Protein AF-A0A931Q8X4-F1 (afdb_monomer_lite)

Foldseek 3Di:
DQDPLLVVLLVLLVVLQVVLVVCCVVVVRDDPSSVVSNVSSVVSNVSSVVCRVVVPPDPPDPPPDPDPPPPLPPLPLPPQCLVVQLVVLVVQLVVCVVPHVVSNVVSVVSNVVSVVLVVLSVVLSPVDSDPVNSVVVSCVVPVVPVVVVVVVVLVVLLVLLLVLLLQLDDPVVNVVVVVVVVVVVVVVVCVVVVDVPDPPVVVVVVSVVVSVVSVVSNVVSVVNDGDDDPDDPPPPDDDDDDDDDDDDDDDDDDDDD

Structure (mmCIF, N/CA/C/O backbone):
data_AF-A0A931Q8X4-F1
#
_entry.id   AF-A0A931Q8X4-F1
#
loop_
_atom_site.group_PDB
_atom_site.id
_atom_site.type_symbol
_atom_site.label_atom_id
_atom_site.label_alt_id
_atom_site.label_comp_id
_atom_site.label_asym_id
_atom_site.label_entity_id
_atom_site.label_seq_id
_atom_site.pdbx_PDB_ins_code
_atom_site.Cartn_x
_atom_site.Cartn_y
_atom_site.Cartn_z
_atom_site.occupancy
_atom_site.B_iso_or_equiv
_atom_site.auth_seq_id
_atom_site.auth_comp_id
_atom_site.auth_asym_id
_atom_site.auth_atom_id
_atom_site.pdbx_PDB_model_num
ATOM 1 N N . MET A 1 1 ? 17.001 -7.680 -33.362 1.00 66.75 1 MET A N 1
ATOM 2 C CA . MET A 1 1 ? 18.125 -7.880 -32.418 1.00 66.75 1 MET A CA 1
ATOM 3 C C . MET A 1 1 ? 17.558 -8.010 -31.008 1.00 66.75 1 MET A C 1
ATOM 5 O O . MET A 1 1 ? 16.682 -7.226 -30.668 1.00 66.75 1 MET A O 1
ATOM 9 N N . ILE A 1 2 ? 17.987 -9.010 -30.227 1.00 70.56 2 ILE A N 1
ATOM 10 C CA . ILE A 1 2 ? 17.559 -9.200 -28.825 1.00 70.56 2 ILE A CA 1
ATOM 11 C C . ILE A 1 2 ? 18.189 -8.095 -27.958 1.00 70.56 2 ILE A C 1
ATOM 13 O O . ILE A 1 2 ? 19.373 -7.794 -28.134 1.00 70.56 2 ILE A O 1
ATOM 17 N N . THR A 1 3 ? 17.410 -7.481 -27.059 1.00 80.50 3 THR A N 1
ATOM 18 C CA . THR A 1 3 ? 17.877 -6.415 -26.152 1.00 80.50 3 THR A CA 1
ATOM 19 C C . THR A 1 3 ? 18.935 -6.942 -25.177 1.00 80.50 3 THR A C 1
ATOM 21 O O . THR A 1 3 ? 18.961 -8.132 -24.863 1.00 80.50 3 THR A O 1
ATOM 24 N N . THR A 1 4 ? 19.820 -6.075 -24.675 1.00 81.06 4 THR A N 1
ATOM 25 C CA . THR A 1 4 ? 20.873 -6.475 -23.718 1.00 81.06 4 THR A CA 1
ATOM 26 C C . THR A 1 4 ? 20.287 -7.133 -22.464 1.00 81.06 4 THR A C 1
ATOM 28 O O . THR A 1 4 ? 20.810 -8.148 -22.012 1.00 81.06 4 THR A O 1
ATOM 31 N N . GLY A 1 5 ? 19.154 -6.625 -21.963 1.00 79.75 5 GLY A N 1
ATOM 32 C CA . GLY A 1 5 ? 18.438 -7.222 -20.832 1.00 79.75 5 GLY A CA 1
ATOM 33 C C . GLY A 1 5 ? 17.910 -8.626 -21.133 1.00 79.75 5 GLY A C 1
ATOM 34 O O . GLY A 1 5 ? 18.158 -9.550 -20.365 1.00 79.75 5 GLY A O 1
ATOM 35 N N . ALA A 1 6 ? 17.261 -8.830 -22.283 1.00 85.75 6 ALA A N 1
ATOM 36 C CA . ALA A 1 6 ? 16.771 -10.155 -22.662 1.00 85.75 6 ALA A CA 1
ATOM 37 C C . ALA A 1 6 ? 17.916 -11.171 -22.843 1.00 85.75 6 ALA A C 1
ATOM 39 O O . ALA A 1 6 ? 17.777 -12.320 -22.434 1.00 85.75 6 ALA A O 1
ATOM 40 N N . LYS A 1 7 ? 19.079 -10.756 -23.372 1.00 86.94 7 LYS A N 1
ATOM 41 C CA . LYS A 1 7 ? 20.268 -11.628 -23.463 1.00 86.94 7 LYS A CA 1
ATOM 42 C C . LYS A 1 7 ? 20.741 -12.113 -22.091 1.00 86.94 7 LYS A C 1
ATOM 44 O O . LYS A 1 7 ? 21.053 -13.291 -21.952 1.00 86.94 7 LYS A O 1
ATOM 49 N N . PHE A 1 8 ? 20.778 -11.224 -21.096 1.00 89.56 8 PHE A N 1
ATOM 50 C CA . PHE A 1 8 ? 21.155 -11.580 -19.728 1.00 89.56 8 PHE A CA 1
ATOM 51 C C . PHE A 1 8 ? 20.193 -12.615 -19.131 1.00 89.56 8 PHE A C 1
ATOM 53 O O . PHE A 1 8 ? 20.635 -13.661 -18.663 1.00 89.56 8 PHE A O 1
ATOM 60 N N . TRP A 1 9 ? 18.882 -12.372 -19.217 1.00 90.38 9 TRP A N 1
ATOM 61 C CA . TRP A 1 9 ? 17.868 -13.270 -18.653 1.00 90.38 9 TRP A CA 1
ATOM 62 C C . TRP A 1 9 ? 17.795 -14.628 -19.361 1.00 90.38 9 TRP A C 1
ATOM 64 O O . TRP A 1 9 ? 17.641 -15.655 -18.700 1.00 90.38 9 TRP A O 1
ATOM 74 N N . PHE A 1 10 ? 17.981 -14.674 -20.683 1.00 92.31 10 PHE A N 1
ATOM 75 C CA . PHE A 1 10 ? 18.108 -15.946 -21.400 1.00 92.31 10 PHE A CA 1
ATOM 76 C C . PHE A 1 10 ? 19.401 -16.689 -21.042 1.00 92.31 10 PHE A C 1
ATOM 78 O O . PHE A 1 10 ? 19.373 -17.911 -20.902 1.00 92.31 10 PHE A O 1
ATOM 85 N N . GLY A 1 11 ? 20.507 -15.972 -20.819 1.00 90.62 11 GLY A N 1
ATOM 86 C CA . GLY A 1 11 ? 21.742 -16.556 -20.292 1.00 90.62 11 GLY A CA 1
ATOM 87 C C . GLY A 1 11 ? 21.547 -17.164 -18.902 1.00 90.62 11 GLY A C 1
ATOM 88 O O . GLY A 1 11 ? 21.942 -18.305 -18.672 1.00 90.62 11 GLY A O 1
ATOM 89 N N . LEU A 1 12 ? 20.865 -16.446 -18.003 1.00 92.44 12 LEU A N 1
ATOM 90 C CA . LEU A 1 12 ? 20.533 -16.931 -16.662 1.00 92.44 12 LEU A CA 1
ATOM 91 C C . LEU A 1 12 ? 19.600 -18.148 -16.705 1.00 92.44 12 LEU A C 1
ATOM 93 O O . LEU A 1 12 ? 19.802 -19.095 -15.956 1.00 92.44 12 LEU A O 1
ATOM 97 N N . THR A 1 13 ? 18.626 -18.154 -17.618 1.00 92.50 13 THR A N 1
ATOM 98 C CA . THR A 1 13 ? 17.732 -19.301 -17.847 1.00 92.50 13 THR A CA 1
ATOM 99 C C . THR A 1 13 ? 18.524 -20.539 -18.257 1.00 92.50 13 THR A C 1
ATOM 101 O O . THR A 1 13 ? 18.359 -21.602 -17.665 1.00 92.50 13 THR A O 1
ATOM 104 N N . PHE A 1 14 ? 19.408 -20.405 -19.250 1.00 93.88 14 PHE A N 1
A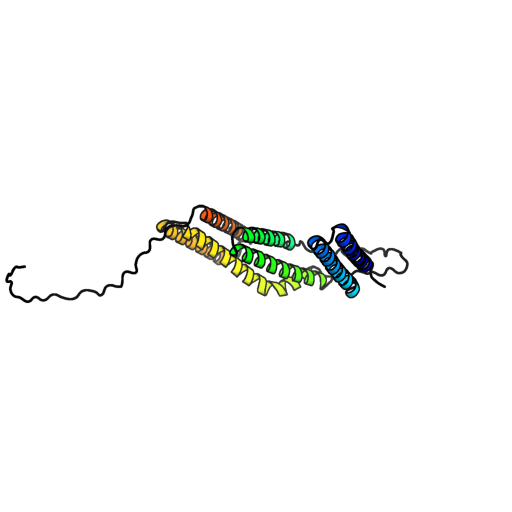TOM 105 C CA . PHE A 1 14 ? 20.248 -21.508 -19.711 1.00 93.88 14 PHE A CA 1
ATOM 106 C C . PHE A 1 14 ? 21.155 -22.025 -18.591 1.00 93.88 14 PHE A C 1
ATOM 108 O O . PHE A 1 14 ? 21.240 -23.231 -18.370 1.00 93.88 14 PHE A O 1
ATOM 115 N N . PHE A 1 15 ? 21.779 -21.112 -17.842 1.00 94.19 15 PHE A N 1
ATOM 116 C CA . PHE A 1 15 ? 22.601 -21.463 -16.691 1.00 94.19 15 PHE A CA 1
ATOM 117 C C . PHE A 1 15 ? 21.798 -22.195 -15.608 1.00 94.19 15 PHE A C 1
ATOM 119 O O . PHE A 1 15 ? 22.256 -23.216 -15.109 1.00 94.19 15 PHE A O 1
ATOM 126 N N . ALA A 1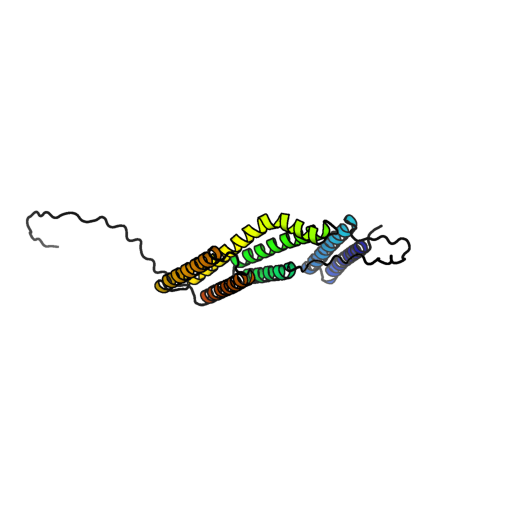 16 ? 20.591 -21.731 -15.279 1.00 91.38 16 ALA A N 1
ATOM 127 C CA . ALA A 1 16 ? 19.728 -22.363 -14.284 1.00 91.38 16 ALA A CA 1
ATOM 128 C C . ALA A 1 16 ? 19.257 -23.762 -14.719 1.00 91.38 16 ALA A C 1
ATOM 130 O O . ALA A 1 16 ? 19.256 -24.685 -13.905 1.00 91.38 16 ALA A O 1
ATOM 131 N N . LEU A 1 17 ? 18.927 -23.964 -16.001 1.00 93.88 17 LEU A N 1
ATOM 132 C CA . LEU A 1 17 ? 18.608 -25.293 -16.541 1.00 93.88 17 LEU A CA 1
ATOM 133 C C . LEU A 1 17 ? 19.817 -26.231 -16.479 1.00 93.88 17 LEU A C 1
ATOM 135 O O . LEU A 1 17 ? 19.688 -27.372 -16.039 1.00 93.88 17 LEU A O 1
ATOM 139 N N . PHE A 1 18 ? 21.000 -25.745 -16.856 1.00 94.81 18 PHE A N 1
ATOM 140 C CA . PHE A 1 18 ? 22.234 -26.520 -16.747 1.00 94.81 18 PHE A CA 1
ATOM 141 C C . PHE A 1 18 ? 22.544 -26.881 -15.288 1.00 94.81 18 PHE A C 1
ATOM 143 O O . PHE A 1 18 ? 22.807 -28.042 -14.981 1.00 94.81 18 PHE A O 1
ATOM 150 N N . ALA A 1 19 ? 22.428 -25.915 -14.375 1.00 90.19 19 ALA A N 1
ATOM 151 C CA . ALA A 1 19 ? 22.589 -26.128 -12.942 1.00 90.19 19 ALA A CA 1
ATOM 152 C C . ALA A 1 19 ? 21.573 -27.139 -12.395 1.00 90.19 19 ALA A C 1
ATOM 154 O O . ALA A 1 19 ? 21.943 -27.957 -11.563 1.00 90.19 19 ALA A O 1
ATOM 155 N N . THR A 1 20 ? 20.331 -27.140 -12.893 1.00 92.25 20 THR A N 1
ATOM 156 C CA . THR A 1 20 ? 19.305 -28.131 -12.520 1.00 92.25 20 THR A CA 1
ATOM 157 C C . THR A 1 20 ? 19.760 -29.550 -12.860 1.00 92.25 20 THR A C 1
ATOM 159 O O . THR A 1 20 ? 19.695 -30.434 -12.010 1.00 92.25 20 THR A O 1
ATOM 162 N N . VAL A 1 21 ? 20.262 -29.768 -14.082 1.00 91.81 21 VAL A N 1
ATOM 163 C CA . VAL A 1 21 ? 20.745 -31.086 -14.533 1.00 91.81 21 VAL A CA 1
ATOM 164 C C . VAL A 1 21 ? 21.958 -31.529 -13.717 1.00 91.81 21 VAL A C 1
ATOM 166 O O . VAL A 1 21 ? 21.979 -32.645 -13.201 1.00 91.81 21 VAL A O 1
ATOM 169 N N . VAL A 1 22 ? 22.946 -30.646 -13.549 1.00 91.75 22 VAL A N 1
ATOM 170 C CA . VAL A 1 22 ? 24.158 -30.940 -12.769 1.00 91.75 22 VAL A CA 1
ATOM 171 C C . VAL A 1 22 ? 23.815 -31.232 -11.308 1.00 91.75 22 VAL A C 1
ATOM 173 O O . VAL A 1 22 ? 24.342 -32.186 -10.743 1.00 91.75 22 VAL A O 1
ATOM 176 N N . TYR A 1 23 ? 22.910 -30.456 -10.708 1.00 91.00 23 TYR A N 1
ATOM 177 C CA . TYR A 1 23 ? 22.452 -30.663 -9.338 1.00 91.00 23 TYR A CA 1
ATOM 178 C C . TYR A 1 23 ? 21.752 -32.006 -9.176 1.00 91.00 23 TYR A C 1
ATOM 180 O O . TYR A 1 23 ? 22.083 -32.759 -8.266 1.00 91.00 23 TYR A O 1
ATOM 188 N N . PHE A 1 24 ? 20.812 -32.336 -10.062 1.00 89.31 24 PHE A N 1
ATOM 189 C CA . PHE A 1 24 ? 20.072 -33.594 -9.994 1.00 89.31 24 PHE A CA 1
ATOM 190 C C . PHE A 1 24 ? 21.009 -34.806 -10.101 1.00 89.31 24 PHE A C 1
ATOM 192 O O . PHE A 1 24 ? 20.893 -35.754 -9.325 1.00 89.31 24 PHE A O 1
ATOM 199 N N . MET A 1 25 ? 21.998 -34.742 -10.999 1.00 90.44 25 MET A N 1
ATOM 200 C CA . MET A 1 25 ? 23.015 -35.789 -11.139 1.00 90.44 25 MET A CA 1
ATOM 201 C C . MET A 1 25 ? 23.975 -35.851 -9.941 1.00 90.44 25 MET A C 1
ATOM 203 O O . MET A 1 25 ? 24.348 -36.941 -9.519 1.00 90.44 25 MET A O 1
ATOM 207 N N . GLY A 1 26 ? 24.378 -34.703 -9.389 1.00 89.38 26 GLY A N 1
ATOM 208 C CA . GLY A 1 26 ? 25.340 -34.620 -8.284 1.00 89.38 26 GLY A CA 1
ATOM 209 C C . GLY A 1 26 ? 24.756 -34.923 -6.901 1.00 89.38 26 GLY A C 1
ATOM 210 O O . GLY A 1 26 ? 25.473 -35.406 -6.032 1.00 89.38 26 GLY A O 1
ATOM 211 N N . SER A 1 27 ? 23.463 -34.669 -6.698 1.00 85.69 27 SER A N 1
ATOM 212 C CA . SER A 1 27 ? 22.744 -34.912 -5.435 1.00 85.69 27 SER A CA 1
ATOM 213 C C . SER A 1 27 ? 22.183 -36.332 -5.311 1.00 85.69 27 SER A C 1
ATOM 215 O O . SER A 1 27 ? 21.638 -36.684 -4.269 1.00 85.69 27 SER A O 1
ATOM 217 N N . GLY A 1 28 ? 22.307 -37.158 -6.356 1.00 84.44 28 GLY A N 1
ATOM 218 C CA . GLY A 1 28 ? 21.733 -38.504 -6.374 1.00 84.44 28 GLY A CA 1
ATOM 219 C C . GLY A 1 28 ? 20.212 -38.523 -6.557 1.00 84.44 28 GLY A C 1
ATOM 220 O O . GLY A 1 28 ? 19.566 -39.468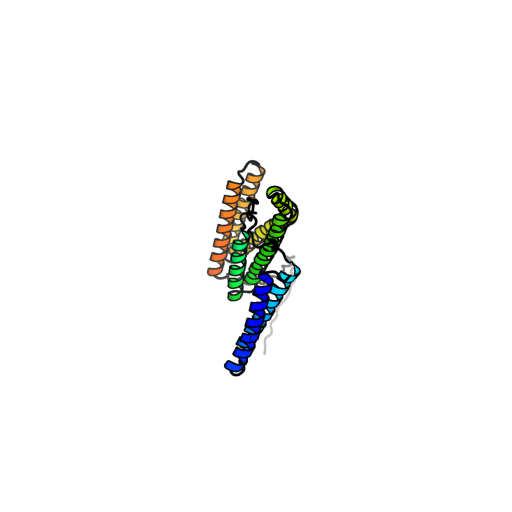 -6.113 1.00 84.44 28 GLY A O 1
ATOM 221 N N . GLY A 1 29 ? 19.645 -37.505 -7.215 1.00 81.44 29 GLY A N 1
ATOM 222 C CA . GLY A 1 29 ? 18.213 -37.423 -7.509 1.00 81.44 29 GLY A CA 1
ATOM 223 C C . GLY A 1 29 ? 17.389 -36.636 -6.490 1.00 81.44 29 GLY A C 1
ATOM 224 O O . GLY A 1 29 ? 16.201 -36.903 -6.338 1.00 81.44 29 GLY A O 1
ATOM 225 N N . GLU A 1 30 ? 17.981 -35.670 -5.784 1.00 89.25 30 GLU A N 1
ATOM 226 C CA . GLU A 1 30 ? 17.221 -34.839 -4.851 1.00 89.25 30 GLU A CA 1
ATOM 227 C C . GLU A 1 30 ? 16.212 -33.935 -5.589 1.00 89.25 30 GLU A C 1
ATOM 229 O O . GLU A 1 30 ? 16.556 -33.087 -6.425 1.00 89.25 30 GLU A O 1
ATOM 234 N N . GLU A 1 31 ? 14.934 -34.108 -5.253 1.00 85.44 31 GLU A N 1
ATOM 235 C CA . GLU A 1 31 ? 13.822 -33.446 -5.937 1.00 85.44 31 GLU A CA 1
ATOM 236 C C . GLU A 1 31 ? 13.653 -31.980 -5.514 1.00 85.44 31 GLU A C 1
ATOM 238 O O . GLU A 1 31 ? 13.351 -31.128 -6.344 1.00 85.44 31 GLU A O 1
ATOM 243 N N . PHE A 1 32 ? 13.899 -31.638 -4.246 1.00 86.69 32 PHE A N 1
ATOM 244 C CA . PHE A 1 32 ? 13.650 -30.280 -3.753 1.00 86.69 32 PHE A CA 1
ATOM 245 C C . PHE A 1 32 ? 14.558 -29.239 -4.417 1.00 86.69 32 PHE A C 1
ATOM 247 O O . PHE A 1 32 ? 14.058 -28.252 -4.964 1.00 86.69 32 PHE A O 1
ATOM 254 N N . GLY A 1 33 ? 15.876 -29.459 -4.440 1.00 84.44 33 GLY A N 1
ATOM 255 C CA . GLY A 1 33 ? 16.794 -28.528 -5.102 1.00 84.44 33 GLY A CA 1
ATOM 256 C C . GLY A 1 33 ? 16.586 -28.436 -6.620 1.00 84.44 33 GLY A C 1
ATOM 257 O O . GLY A 1 33 ? 16.658 -27.345 -7.190 1.00 84.44 33 GLY A O 1
ATOM 258 N N . SER A 1 34 ? 16.236 -29.541 -7.284 1.00 85.88 34 SER A N 1
ATOM 259 C CA . SER A 1 34 ? 15.955 -29.540 -8.727 1.00 85.88 34 SER A CA 1
ATOM 260 C C . SER A 1 34 ? 14.635 -28.833 -9.077 1.00 85.88 34 SER A C 1
ATOM 262 O O . SER A 1 34 ? 14.576 -28.085 -10.059 1.00 85.88 34 SER A O 1
ATOM 264 N N . VAL A 1 35 ? 13.595 -28.960 -8.245 1.00 90.75 35 VAL A N 1
ATOM 265 C CA . VAL A 1 35 ? 12.338 -28.199 -8.378 1.00 90.75 35 VAL A CA 1
ATOM 266 C C . VAL A 1 35 ? 12.578 -26.696 -8.202 1.00 90.75 35 VAL A C 1
ATOM 268 O O . VAL A 1 35 ? 12.072 -25.895 -8.986 1.00 90.75 35 VAL A O 1
ATOM 271 N N . VAL A 1 36 ? 13.394 -26.284 -7.230 1.00 91.12 36 VAL A N 1
ATOM 272 C CA . VAL A 1 36 ? 13.706 -24.858 -7.019 1.00 91.12 36 VAL A CA 1
ATOM 273 C C . VAL A 1 36 ? 14.487 -24.271 -8.201 1.00 91.12 36 VAL A C 1
ATOM 275 O O . VAL A 1 36 ? 14.158 -23.182 -8.678 1.00 91.12 36 VAL A O 1
ATOM 278 N N . LEU A 1 37 ? 15.493 -24.987 -8.713 1.00 88.94 37 LEU A N 1
ATOM 279 C CA . LEU A 1 37 ? 16.298 -24.525 -9.850 1.00 88.94 37 LEU A CA 1
ATOM 280 C C . LEU A 1 37 ? 15.485 -24.460 -11.152 1.00 88.94 37 LEU A C 1
ATOM 282 O O . LEU A 1 37 ? 15.612 -23.495 -11.910 1.00 88.94 37 LEU A O 1
ATOM 286 N N . SER A 1 38 ? 14.596 -25.427 -11.383 1.00 88.50 38 SER A N 1
ATOM 287 C CA . SER A 1 38 ? 13.685 -25.400 -12.532 1.00 88.50 38 SER A CA 1
ATOM 288 C C . SER A 1 38 ? 12.658 -24.267 -12.428 1.00 88.50 38 SER A C 1
ATOM 290 O O . SER A 1 38 ? 12.429 -23.564 -13.414 1.00 88.50 38 SER A O 1
ATOM 292 N N . ALA A 1 39 ? 12.115 -23.991 -11.239 1.00 89.31 39 ALA A N 1
ATOM 293 C CA . ALA A 1 39 ? 11.248 -22.834 -11.011 1.00 89.31 39 ALA A CA 1
ATOM 294 C C . ALA A 1 39 ? 11.977 -21.503 -11.280 1.00 89.31 39 ALA A C 1
ATOM 296 O O . ALA A 1 39 ? 11.435 -20.624 -11.957 1.00 89.31 39 ALA A O 1
ATOM 297 N N . ALA A 1 40 ? 13.227 -21.364 -10.826 1.00 90.62 40 ALA A N 1
ATOM 298 C CA . ALA A 1 40 ? 14.056 -20.189 -11.100 1.00 90.62 40 ALA A CA 1
ATOM 299 C C . ALA A 1 40 ? 14.363 -20.022 -12.600 1.00 90.62 40 ALA A C 1
ATOM 301 O O . ALA A 1 40 ? 14.379 -18.895 -13.109 1.00 90.62 40 ALA A O 1
ATOM 302 N N . ALA A 1 41 ? 14.559 -21.129 -13.325 1.00 91.81 41 ALA A N 1
ATOM 303 C CA . ALA A 1 41 ? 14.730 -21.122 -14.774 1.00 91.81 41 ALA A CA 1
ATOM 304 C C . ALA A 1 41 ? 13.460 -20.641 -15.492 1.00 91.81 41 ALA A C 1
ATOM 306 O O . ALA A 1 41 ? 13.541 -19.759 -16.345 1.00 91.81 41 ALA A O 1
ATOM 307 N N . ILE A 1 42 ? 12.284 -21.152 -15.108 1.00 93.56 42 ILE A N 1
ATOM 308 C CA . ILE A 1 42 ? 10.992 -20.723 -15.666 1.00 93.56 42 ILE A CA 1
ATOM 309 C C . ILE A 1 42 ? 10.765 -19.230 -15.402 1.00 93.56 42 ILE A C 1
ATOM 311 O O . ILE A 1 42 ? 10.439 -18.486 -16.326 1.00 93.56 42 ILE A O 1
ATOM 315 N N . ALA A 1 43 ? 10.992 -18.765 -14.171 1.00 90.94 43 ALA A N 1
ATOM 316 C CA . ALA A 1 43 ? 10.852 -17.353 -13.822 1.00 90.94 43 ALA A CA 1
ATOM 317 C C . ALA A 1 43 ? 11.786 -16.464 -14.661 1.00 90.94 43 ALA A C 1
ATOM 319 O O . ALA A 1 43 ? 11.342 -15.482 -15.260 1.00 90.94 43 ALA A O 1
ATOM 320 N N . SER A 1 44 ? 13.063 -16.842 -14.772 1.00 89.56 44 SER A N 1
ATOM 321 C CA . SER A 1 44 ? 14.055 -16.120 -15.581 1.00 89.56 44 SER A CA 1
ATOM 322 C C . SER A 1 44 ? 13.678 -16.092 -17.065 1.00 89.56 44 SER A C 1
ATOM 324 O O . SER A 1 44 ? 13.843 -15.062 -17.723 1.00 89.56 44 SER A O 1
ATOM 326 N N . PHE A 1 45 ? 13.114 -17.186 -17.586 1.00 92.81 45 PHE A N 1
ATOM 327 C CA . PHE A 1 45 ? 12.645 -17.274 -18.966 1.00 92.81 45 PHE A CA 1
ATOM 328 C C . PHE A 1 45 ? 11.478 -16.322 -19.222 1.00 92.81 45 PHE A C 1
ATOM 330 O O . PHE A 1 45 ? 11.493 -15.586 -20.207 1.00 92.81 45 PHE A O 1
ATOM 337 N N . VAL A 1 46 ? 10.489 -16.295 -18.323 1.00 91.94 46 VAL A N 1
ATOM 338 C CA . VAL A 1 46 ? 9.327 -15.400 -18.422 1.00 91.94 46 VAL A CA 1
ATOM 339 C C . VAL A 1 46 ? 9.767 -13.935 -18.401 1.00 91.94 46 VAL A C 1
ATOM 341 O O . VAL A 1 46 ? 9.309 -13.142 -19.229 1.00 91.94 46 VAL A O 1
ATOM 344 N N . VAL A 1 47 ? 10.705 -13.572 -17.521 1.00 88.38 47 VAL A N 1
ATOM 345 C CA . VAL A 1 47 ? 11.271 -12.214 -17.478 1.00 88.38 47 VAL A CA 1
ATOM 346 C C . VAL A 1 47 ? 12.021 -11.896 -18.775 1.00 88.38 47 VAL A C 1
ATOM 348 O O . VAL A 1 47 ? 11.788 -10.849 -19.378 1.00 88.38 47 VAL A O 1
ATOM 351 N N . GLY A 1 48 ? 12.856 -12.815 -19.269 1.00 86.94 48 GLY A N 1
ATOM 352 C CA . GLY A 1 48 ? 13.577 -12.656 -20.535 1.00 86.94 48 GLY A CA 1
ATOM 353 C C . GLY A 1 48 ? 12.653 -12.495 -21.744 1.00 86.94 48 GLY A C 1
ATOM 354 O O . GLY A 1 48 ? 12.865 -11.600 -22.567 1.00 86.94 48 GLY A O 1
ATOM 355 N N . ALA A 1 49 ? 11.589 -13.297 -21.822 1.00 88.56 49 ALA A N 1
ATOM 356 C CA . ALA A 1 49 ? 10.558 -13.211 -22.853 1.00 88.56 49 ALA A CA 1
ATOM 357 C C . ALA A 1 49 ? 9.808 -11.873 -22.792 1.00 88.56 49 ALA A C 1
ATOM 359 O O . ALA A 1 49 ? 9.607 -11.231 -23.823 1.00 88.56 49 ALA A O 1
ATOM 360 N N . THR A 1 50 ? 9.479 -11.400 -21.589 1.00 85.56 50 THR A N 1
ATOM 361 C CA . THR A 1 50 ? 8.838 -10.094 -21.376 1.00 85.56 50 THR A CA 1
ATOM 362 C C . THR A 1 50 ? 9.748 -8.951 -21.831 1.00 85.56 50 THR A C 1
ATOM 364 O O . THR A 1 50 ? 9.319 -8.079 -22.586 1.00 85.56 50 THR A O 1
ATOM 367 N N . CYS A 1 51 ? 11.037 -8.986 -21.476 1.00 84.12 51 CYS A N 1
ATOM 368 C CA . CYS A 1 51 ? 12.027 -8.016 -21.954 1.00 84.12 51 CYS A CA 1
ATOM 369 C C . CYS A 1 51 ? 12.202 -8.048 -23.482 1.00 84.12 51 CYS A C 1
ATOM 371 O O . CYS A 1 51 ? 12.452 -7.009 -24.101 1.00 84.12 51 CYS A O 1
ATOM 373 N N . ALA A 1 52 ? 12.097 -9.227 -24.100 1.00 85.75 52 ALA A N 1
ATOM 374 C CA . ALA A 1 52 ? 12.189 -9.384 -25.548 1.00 85.75 52 ALA A CA 1
ATOM 375 C C . ALA A 1 52 ? 10.939 -8.865 -26.280 1.00 85.75 52 ALA A C 1
ATOM 377 O O . ALA A 1 52 ? 11.072 -8.306 -27.374 1.00 85.75 52 ALA A O 1
ATOM 378 N N . GLY A 1 53 ? 9.758 -9.041 -25.677 1.00 83.31 53 GLY A N 1
ATOM 379 C CA . GLY A 1 53 ? 8.463 -8.627 -26.216 1.00 83.31 53 GLY A CA 1
ATOM 380 C C . GLY A 1 53 ? 8.199 -7.130 -26.079 1.00 83.31 53 GLY A C 1
ATOM 381 O O . GLY A 1 53 ? 7.866 -6.485 -27.069 1.00 83.31 53 GLY A O 1
ATOM 382 N N . LEU A 1 54 ? 8.401 -6.567 -24.884 1.00 81.69 54 LEU A N 1
ATOM 383 C CA . LEU A 1 54 ? 8.115 -5.154 -24.613 1.00 81.69 54 LEU A CA 1
ATOM 384 C C . LEU A 1 54 ? 9.185 -4.218 -25.184 1.00 81.69 54 LEU A C 1
ATOM 386 O O . LEU A 1 54 ? 8.869 -3.115 -25.607 1.00 81.69 54 LEU A O 1
ATOM 390 N N . ARG A 1 55 ? 10.456 -4.649 -25.228 1.00 71.75 55 ARG A N 1
ATOM 391 C CA . ARG A 1 55 ? 11.614 -3.854 -25.701 1.00 71.75 55 ARG A CA 1
ATOM 392 C C . ARG A 1 55 ? 11.787 -2.471 -25.043 1.00 71.75 55 ARG A C 1
ATOM 394 O O . ARG A 1 55 ? 12.642 -1.703 -25.494 1.00 71.75 55 ARG A O 1
ATOM 401 N N . ASP A 1 56 ? 11.043 -2.173 -23.980 1.00 60.97 56 ASP A N 1
ATOM 402 C CA . ASP A 1 56 ? 11.093 -0.898 -23.274 1.00 60.97 56 ASP A CA 1
ATOM 403 C C . ASP A 1 56 ? 12.510 -0.628 -22.742 1.00 60.97 56 ASP A C 1
ATOM 405 O O . ASP A 1 56 ? 13.116 -1.457 -22.064 1.00 60.97 56 ASP A O 1
ATOM 409 N N . GLY A 1 57 ? 13.065 0.534 -23.102 1.00 59.59 57 GLY A N 1
ATOM 410 C CA . GLY A 1 57 ? 14.391 0.992 -22.666 1.00 59.59 57 GLY A CA 1
ATOM 411 C C . GLY A 1 57 ? 15.549 0.764 -23.646 1.00 59.59 57 GLY A C 1
ATOM 412 O O . GLY A 1 57 ? 16.669 1.181 -23.354 1.00 59.59 57 GLY A O 1
ATOM 413 N N . ASN A 1 58 ? 15.329 0.159 -24.819 1.00 61.09 58 ASN A N 1
ATOM 414 C CA . ASN A 1 58 ? 16.400 0.004 -25.809 1.00 61.09 58 ASN A CA 1
ATOM 415 C C . ASN A 1 58 ? 16.553 1.262 -26.681 1.00 61.09 58 ASN A C 1
ATOM 417 O O . ASN A 1 58 ? 16.056 1.313 -27.808 1.00 61.09 58 ASN A O 1
ATOM 421 N N . LEU A 1 59 ? 17.275 2.269 -26.181 1.00 55.91 59 LEU A N 1
ATOM 422 C CA . LEU A 1 59 ? 17.829 3.315 -27.042 1.00 55.91 59 LEU A CA 1
ATOM 423 C C . LEU A 1 59 ? 18.904 2.657 -27.911 1.00 55.91 59 LEU A C 1
ATOM 425 O O . LEU A 1 59 ? 20.027 2.427 -27.469 1.00 55.91 59 LEU A O 1
ATOM 429 N N . GLN A 1 60 ? 18.542 2.275 -29.135 1.00 55.06 60 GLN A N 1
ATOM 430 C CA . GLN A 1 60 ? 19.531 1.814 -30.100 1.00 55.06 60 GLN A CA 1
ATOM 431 C C . GLN A 1 60 ? 20.431 2.996 -30.427 1.00 55.06 60 GLN A C 1
ATOM 433 O O . GLN A 1 60 ? 20.028 3.895 -31.153 1.00 55.06 60 GLN A O 1
ATOM 438 N N . THR A 1 61 ? 21.632 3.001 -29.865 1.00 53.91 61 THR A N 1
ATOM 439 C CA . THR A 1 61 ? 22.666 3.975 -30.185 1.00 53.91 61 THR A CA 1
ATOM 440 C C . THR A 1 61 ? 23.376 3.520 -31.459 1.00 53.91 61 THR A C 1
ATOM 442 O O . THR A 1 61 ? 24.157 2.563 -31.394 1.00 53.91 61 THR A O 1
ATOM 445 N N . PRO A 1 62 ? 23.139 4.132 -32.634 1.00 49.44 62 PRO A N 1
ATOM 446 C CA . PRO A 1 62 ? 23.848 3.732 -33.840 1.00 49.44 62 PRO A CA 1
ATOM 447 C C . PRO A 1 62 ? 25.332 4.087 -33.658 1.00 49.44 62 PRO A C 1
ATOM 449 O O . PRO A 1 62 ? 25.675 5.246 -33.439 1.00 49.44 62 PRO A O 1
ATOM 452 N N . GLY A 1 63 ? 26.220 3.090 -33.697 1.00 60.03 63 GLY A N 1
ATOM 453 C CA . GLY A 1 63 ? 27.674 3.309 -33.714 1.00 60.03 63 GLY A CA 1
ATOM 454 C C . GLY A 1 63 ? 28.390 3.422 -32.360 1.00 60.03 63 GLY A C 1
ATOM 455 O O . GLY A 1 63 ? 29.510 3.919 -32.328 1.00 60.03 63 GLY A O 1
ATOM 456 N N . GLY A 1 64 ? 27.795 2.985 -31.242 1.00 55.12 64 GLY A N 1
ATOM 457 C CA . GLY A 1 64 ? 28.510 2.876 -29.952 1.00 55.12 64 GLY A CA 1
ATOM 458 C C . GLY A 1 64 ? 28.921 4.207 -29.306 1.00 55.12 64 GLY A C 1
ATOM 459 O O . GLY A 1 64 ? 29.595 4.219 -28.279 1.00 55.12 64 GLY A O 1
ATOM 460 N N . ARG A 1 65 ? 28.502 5.338 -29.877 1.00 54.94 65 ARG A N 1
ATOM 461 C CA . ARG A 1 65 ? 28.761 6.668 -29.333 1.00 54.94 65 ARG A CA 1
ATOM 462 C C . ARG A 1 65 ? 27.639 7.012 -28.373 1.00 54.94 65 ARG A C 1
ATOM 464 O O . ARG A 1 65 ? 26.532 7.243 -28.839 1.00 54.94 65 ARG A O 1
ATOM 471 N N . SER A 1 66 ? 27.902 7.014 -27.065 1.00 55.38 66 SER A N 1
ATOM 472 C CA . SER A 1 66 ? 26.942 7.480 -26.061 1.00 55.38 66 SER A CA 1
ATOM 473 C C . SER A 1 66 ? 26.271 8.755 -26.567 1.00 55.38 66 SER A C 1
ATOM 475 O O . SER A 1 66 ? 26.933 9.768 -26.798 1.00 55.38 66 SER A O 1
ATOM 477 N N . VAL A 1 67 ? 24.958 8.692 -26.814 1.00 57.59 67 VAL A N 1
ATOM 478 C CA . VAL A 1 67 ? 24.186 9.919 -26.989 1.00 57.59 67 VAL A CA 1
ATOM 479 C C . VAL A 1 67 ? 24.451 10.684 -25.706 1.00 57.59 67 VAL A C 1
ATOM 481 O O . VAL A 1 67 ? 24.205 10.151 -24.622 1.00 57.59 67 VAL A O 1
ATOM 484 N N . VAL A 1 68 ? 25.040 11.877 -25.812 1.00 58.94 68 VAL A N 1
ATOM 485 C CA . VAL A 1 68 ? 25.014 12.832 -24.711 1.00 58.94 68 VAL A CA 1
ATOM 486 C C . VAL A 1 68 ? 23.535 12.980 -24.422 1.00 58.94 68 VAL A C 1
ATOM 488 O O . VAL A 1 68 ? 22.813 13.580 -25.216 1.00 58.94 68 VAL A O 1
ATOM 491 N N . VAL A 1 69 ? 23.069 12.304 -23.371 1.00 59.97 69 VAL A N 1
ATOM 492 C CA . VAL A 1 69 ? 21.712 12.437 -22.875 1.00 59.97 69 VAL A CA 1
ATOM 493 C C . VAL A 1 69 ? 21.660 13.893 -22.459 1.00 59.97 69 VAL A C 1
ATOM 495 O O . VAL A 1 69 ? 22.105 14.249 -21.369 1.00 59.97 69 VAL A O 1
ATOM 498 N N . GLY A 1 70 ? 21.224 14.762 -23.379 1.00 55.28 70 GLY A N 1
ATOM 499 C CA . GLY A 1 70 ? 20.808 16.108 -23.026 1.00 55.28 70 GLY A CA 1
ATOM 500 C C . GLY A 1 70 ? 19.901 15.931 -21.828 1.00 55.28 70 GLY A C 1
ATOM 501 O O . GLY A 1 70 ? 19.143 14.965 -21.827 1.00 55.28 70 GLY A O 1
ATOM 502 N N . THR A 1 71 ? 20.084 16.753 -20.797 1.00 54.81 71 THR A N 1
ATOM 503 C CA . THR A 1 71 ? 19.457 16.636 -19.477 1.00 54.81 71 THR A CA 1
ATOM 504 C C . THR A 1 71 ? 17.942 16.484 -19.604 1.00 54.81 71 THR A C 1
ATOM 506 O O . THR A 1 71 ? 17.188 17.438 -19.440 1.00 54.81 71 THR A O 1
ATOM 509 N N . THR A 1 72 ? 17.477 15.284 -19.940 1.00 54.56 72 THR A N 1
ATOM 510 C CA . THR A 1 72 ? 16.077 14.923 -19.933 1.00 54.56 72 THR A CA 1
ATOM 511 C C . THR A 1 72 ? 15.717 15.025 -18.472 1.00 54.56 72 THR A C 1
ATOM 513 O O . THR A 1 72 ? 16.418 14.395 -17.666 1.00 54.56 72 THR A O 1
ATOM 516 N N . PRO A 1 73 ? 14.710 15.840 -18.114 1.00 53.97 73 PRO A N 1
ATOM 517 C CA . PRO A 1 73 ? 14.273 15.959 -16.740 1.00 53.97 73 PRO A CA 1
ATOM 518 C C . PRO A 1 73 ? 14.149 14.548 -16.193 1.00 53.97 73 PRO A C 1
ATOM 520 O O . PRO A 1 73 ? 13.416 13.720 -16.742 1.00 53.97 73 PRO A O 1
ATOM 523 N N . ARG A 1 74 ? 14.970 14.232 -15.190 1.00 55.50 74 ARG A N 1
ATOM 524 C CA . ARG A 1 74 ? 14.894 12.949 -14.504 1.00 55.50 74 ARG A CA 1
ATOM 525 C C . ARG A 1 74 ? 13.437 12.863 -14.069 1.00 55.50 74 ARG A C 1
ATOM 527 O O . ARG A 1 74 ? 13.003 13.742 -13.326 1.00 55.50 74 ARG A O 1
ATOM 534 N N . ARG A 1 75 ? 12.668 11.887 -14.573 1.00 56.06 75 ARG A N 1
ATOM 535 C CA . ARG A 1 75 ? 11.350 11.581 -14.006 1.00 56.06 75 ARG A CA 1
ATOM 536 C C . ARG A 1 75 ? 11.628 11.220 -12.558 1.00 56.06 75 ARG A C 1
ATOM 538 O O . ARG A 1 75 ? 12.048 10.106 -12.258 1.00 56.06 75 ARG A O 1
ATOM 545 N N . SER A 1 76 ? 11.530 12.207 -11.677 1.00 49.06 76 SER A N 1
ATOM 546 C CA . SER A 1 76 ? 11.532 11.951 -10.257 1.00 49.06 76 SER A CA 1
ATOM 547 C C . SER A 1 76 ? 10.240 11.197 -10.036 1.00 49.06 76 SER A C 1
ATOM 549 O O . SER A 1 76 ? 9.168 11.787 -10.173 1.00 49.06 76 SER A O 1
ATOM 551 N N . ALA A 1 77 ? 10.343 9.899 -9.743 1.00 58.56 77 ALA A N 1
ATOM 552 C CA . ALA A 1 77 ? 9.259 9.209 -9.066 1.00 58.56 77 ALA A CA 1
ATOM 553 C C . ALA A 1 77 ? 8.822 10.139 -7.929 1.00 58.56 77 ALA A C 1
ATOM 555 O O . ALA A 1 77 ? 9.679 10.700 -7.224 1.00 58.56 77 ALA A O 1
ATOM 556 N N . GLY A 1 78 ? 7.523 10.413 -7.822 1.00 58.00 78 GLY A N 1
ATOM 557 C CA . GLY A 1 78 ? 7.041 11.191 -6.689 1.00 58.00 78 GLY A CA 1
ATOM 558 C C . GLY A 1 78 ? 7.495 10.515 -5.389 1.00 58.00 78 GLY A C 1
ATOM 559 O O . GLY A 1 78 ? 7.854 9.334 -5.406 1.00 58.00 78 GLY A O 1
ATOM 560 N N . PRO A 1 79 ? 7.493 11.216 -4.244 1.00 59.12 79 PRO A N 1
ATOM 561 C CA . PRO A 1 79 ? 7.621 10.541 -2.959 1.00 59.12 79 PRO A CA 1
ATOM 562 C C . PRO A 1 79 ? 6.634 9.366 -2.939 1.00 59.12 79 PRO A C 1
ATOM 564 O O . PRO A 1 79 ? 5.430 9.578 -3.073 1.00 59.12 79 PRO A O 1
ATOM 567 N N . ALA A 1 80 ? 7.141 8.134 -2.885 1.00 64.00 80 ALA A N 1
ATOM 568 C CA . ALA A 1 80 ? 6.330 6.927 -2.965 1.00 64.00 80 ALA A CA 1
ATOM 569 C C . ALA A 1 80 ? 6.188 6.359 -1.547 1.00 64.00 80 ALA A C 1
ATOM 571 O O . ALA A 1 80 ? 7.064 5.618 -1.106 1.00 64.00 80 ALA A O 1
ATOM 572 N N . PRO A 1 81 ? 5.128 6.712 -0.796 1.00 76.75 81 PRO A N 1
ATOM 573 C CA . PRO A 1 81 ? 4.882 6.128 0.524 1.00 76.75 81 PRO A CA 1
ATOM 574 C C . PRO A 1 81 ? 4.481 4.641 0.446 1.00 76.75 81 PRO A C 1
ATOM 576 O O . PRO A 1 81 ? 4.575 3.919 1.437 1.00 76.75 81 PRO A O 1
ATOM 579 N N . TRP A 1 82 ? 4.073 4.161 -0.735 1.00 83.88 82 TRP A N 1
ATOM 580 C CA . TRP A 1 82 ? 3.501 2.829 -0.956 1.00 83.88 82 TRP A CA 1
ATOM 581 C C . TRP A 1 82 ? 4.396 1.645 -0.587 1.00 83.88 82 TRP A C 1
ATOM 583 O O . TRP A 1 82 ? 3.883 0.739 0.060 1.00 83.88 82 TRP A O 1
ATOM 593 N N . PRO A 1 83 ? 5.710 1.614 -0.893 1.00 84.38 83 PRO A N 1
ATOM 594 C CA . PRO A 1 83 ? 6.564 0.501 -0.476 1.00 84.38 83 PRO A CA 1
ATOM 595 C C . PRO A 1 83 ? 6.643 0.352 1.048 1.00 84.38 83 PRO A C 1
ATOM 597 O O . PRO A 1 83 ? 6.637 -0.766 1.559 1.00 84.38 83 PRO A O 1
ATOM 600 N N . ALA A 1 84 ? 6.658 1.469 1.784 1.00 84.06 84 ALA A N 1
ATOM 601 C CA . ALA A 1 84 ? 6.645 1.445 3.244 1.00 84.06 84 ALA A CA 1
ATOM 602 C C . ALA A 1 84 ? 5.300 0.926 3.780 1.00 84.06 84 ALA A C 1
ATOM 604 O O . ALA A 1 84 ? 5.281 0.053 4.644 1.00 84.06 84 ALA A O 1
ATOM 605 N N . LEU A 1 85 ? 4.177 1.392 3.221 1.00 83.69 85 LEU A N 1
ATOM 606 C CA . LEU A 1 85 ? 2.838 0.885 3.558 1.00 83.69 85 LEU A CA 1
ATOM 607 C C . LEU A 1 85 ? 2.668 -0.602 3.202 1.00 83.69 85 LEU A C 1
ATOM 609 O O . LEU A 1 85 ? 2.084 -1.362 3.971 1.00 83.69 85 LEU A O 1
ATOM 613 N N . GLY A 1 86 ? 3.236 -1.041 2.080 1.00 87.69 86 GLY A N 1
ATOM 614 C CA . GLY A 1 86 ? 3.268 -2.443 1.672 1.00 87.69 86 GLY A CA 1
ATOM 615 C C . GLY A 1 86 ? 4.032 -3.312 2.667 1.00 87.69 86 GLY A C 1
ATOM 616 O O . GLY A 1 86 ? 3.545 -4.375 3.043 1.00 87.69 86 GLY A O 1
ATOM 617 N N . ALA A 1 87 ? 5.176 -2.835 3.169 1.00 86.44 87 ALA A N 1
ATOM 618 C CA . ALA A 1 87 ? 5.930 -3.525 4.216 1.00 86.44 87 ALA A CA 1
ATOM 619 C C . ALA A 1 87 ? 5.122 -3.668 5.518 1.00 86.44 87 ALA A C 1
ATOM 621 O O . ALA A 1 87 ? 5.168 -4.724 6.148 1.00 86.44 87 ALA A O 1
ATOM 622 N N . VAL A 1 88 ? 4.328 -2.655 5.888 1.00 84.44 88 VAL A N 1
ATOM 623 C CA . VAL A 1 88 ? 3.392 -2.750 7.023 1.00 84.44 88 VAL A CA 1
ATOM 624 C C . VAL A 1 88 ? 2.333 -3.826 6.765 1.00 84.44 88 VAL A C 1
ATOM 626 O O . VAL A 1 88 ? 2.103 -4.663 7.634 1.00 84.44 88 VAL A O 1
ATOM 629 N N . GLY A 1 89 ? 1.732 -3.866 5.573 1.00 85.44 89 GLY A N 1
ATOM 630 C CA . GLY A 1 89 ? 0.760 -4.903 5.201 1.00 85.44 89 GLY A CA 1
ATOM 631 C C . GLY A 1 89 ? 1.334 -6.323 5.276 1.00 85.44 89 GLY A C 1
ATOM 632 O O . GLY A 1 89 ? 0.689 -7.228 5.811 1.00 85.44 89 GLY A O 1
ATOM 633 N N . VAL A 1 90 ? 2.579 -6.511 4.825 1.00 90.12 90 VAL A N 1
ATOM 634 C CA . VAL A 1 90 ? 3.307 -7.784 4.955 1.00 90.12 90 VAL A CA 1
ATOM 635 C C . VAL A 1 90 ? 3.535 -8.133 6.425 1.00 90.12 90 VAL A C 1
ATOM 637 O O . VAL A 1 90 ? 3.230 -9.250 6.835 1.00 90.12 90 VAL A O 1
ATOM 640 N N . ALA A 1 91 ? 4.017 -7.187 7.235 1.00 85.06 91 ALA A N 1
ATOM 641 C CA . ALA A 1 91 ? 4.246 -7.412 8.661 1.00 85.06 91 ALA A CA 1
ATOM 642 C C . ALA A 1 91 ? 2.953 -7.816 9.393 1.00 85.06 91 ALA A C 1
ATOM 644 O O . ALA A 1 91 ? 2.949 -8.800 10.129 1.00 85.06 91 ALA A O 1
ATOM 645 N N . VAL A 1 92 ? 1.838 -7.122 9.138 1.00 84.19 92 VAL A N 1
ATOM 646 C CA . VAL A 1 92 ? 0.519 -7.458 9.705 1.00 84.19 92 VAL A CA 1
ATOM 647 C C . VAL A 1 92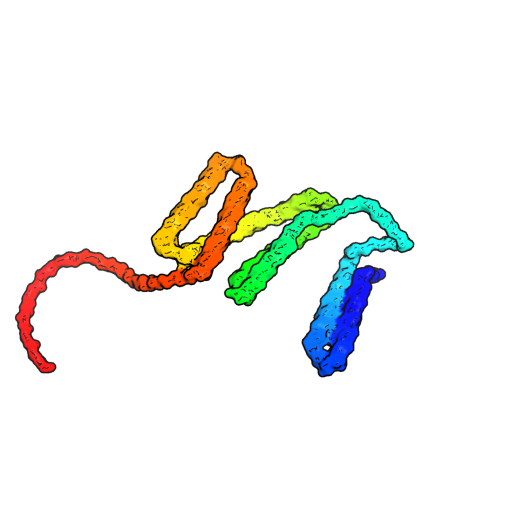 ? 0.063 -8.852 9.267 1.00 84.19 92 VAL A C 1
ATOM 649 O O . VAL A 1 92 ? -0.414 -9.628 10.094 1.00 84.19 92 VAL A O 1
ATOM 652 N N . SER A 1 93 ? 0.261 -9.203 7.994 1.00 88.56 93 SER A N 1
ATOM 653 C CA . SER A 1 93 ? -0.073 -10.535 7.470 1.00 88.56 93 SER A CA 1
ATOM 654 C C . SER A 1 93 ? 0.739 -11.639 8.153 1.00 88.56 93 SER A C 1
ATOM 656 O O . SER A 1 93 ? 0.182 -12.669 8.527 1.00 88.56 93 SER A O 1
ATOM 658 N N . LEU A 1 94 ? 2.041 -11.418 8.371 1.00 88.25 94 LEU A N 1
ATOM 659 C CA . LEU A 1 94 ? 2.917 -12.359 9.077 1.00 88.25 94 LEU A CA 1
ATOM 660 C C . LEU A 1 94 ? 2.494 -12.555 10.538 1.00 88.25 94 LEU A C 1
ATOM 662 O O . LEU A 1 94 ? 2.475 -13.685 11.021 1.00 88.25 94 LEU A O 1
ATOM 666 N N . VAL A 1 95 ? 2.094 -11.483 11.230 1.00 81.56 95 VAL A N 1
ATOM 667 C CA . VAL A 1 95 ? 1.531 -11.583 12.588 1.00 81.56 95 VAL A CA 1
ATOM 668 C C . VAL A 1 95 ? 0.213 -12.368 12.574 1.00 81.56 95 VAL A C 1
ATOM 670 O O . VAL A 1 95 ? -0.015 -13.212 13.439 1.00 81.56 95 VAL A O 1
ATOM 673 N N . GLY A 1 96 ? -0.639 -12.149 11.568 1.00 83.75 96 GLY A N 1
ATOM 674 C CA . GLY A 1 96 ? -1.887 -12.892 11.387 1.00 83.75 96 GLY A CA 1
ATOM 675 C C . GLY A 1 96 ? -1.689 -14.387 11.141 1.00 83.75 96 GLY A C 1
ATOM 676 O O . GLY A 1 96 ? -2.419 -15.197 11.706 1.00 83.75 96 GLY A O 1
ATOM 677 N N . LEU A 1 97 ? -0.667 -14.762 10.370 1.00 86.50 97 LEU A N 1
ATOM 678 C CA . LEU A 1 97 ? -0.280 -16.163 10.161 1.00 86.50 97 LEU A CA 1
ATOM 679 C C . LEU A 1 97 ? 0.069 -16.883 11.471 1.00 86.50 97 LEU A C 1
ATOM 681 O O . LEU A 1 97 ? -0.187 -18.077 11.586 1.00 86.50 97 LEU A O 1
ATOM 685 N N . ALA A 1 98 ? 0.628 -16.169 12.452 1.00 82.88 98 ALA A N 1
ATOM 686 C CA . ALA A 1 98 ? 1.015 -16.738 13.740 1.00 82.88 98 ALA A CA 1
ATOM 687 C C . ALA A 1 98 ? -0.117 -16.739 14.786 1.00 82.88 98 ALA A C 1
ATOM 689 O O . ALA A 1 98 ? -0.170 -17.641 15.618 1.00 82.88 98 ALA A O 1
ATOM 690 N N . GLY A 1 99 ? -0.993 -15.725 14.778 1.00 71.69 99 GLY A N 1
ATOM 691 C CA . GLY A 1 99 ? -1.959 -15.481 15.861 1.00 71.69 99 GLY A CA 1
ATOM 692 C C . GLY A 1 99 ? -3.440 -15.692 15.520 1.00 71.69 99 GLY A C 1
ATOM 693 O O . GLY A 1 99 ? -4.242 -15.861 16.435 1.00 71.69 99 GLY A O 1
ATOM 694 N N . GLY A 1 100 ? -3.836 -15.682 14.240 1.00 74.94 100 GLY A N 1
ATOM 695 C CA . GLY A 1 100 ? -5.223 -15.926 13.828 1.00 74.94 100 GLY A CA 1
ATOM 696 C C . GLY A 1 100 ? -5.623 -15.311 12.480 1.00 74.94 100 GLY A C 1
ATOM 697 O O . GLY A 1 100 ? -5.199 -14.212 12.114 1.00 74.94 100 GLY A O 1
ATOM 698 N N . ASN A 1 101 ? -6.528 -15.996 11.769 1.00 81.31 101 ASN A N 1
ATOM 699 C CA . ASN A 1 101 ? -6.900 -15.696 10.376 1.00 81.31 101 ASN A CA 1
ATOM 700 C C . ASN A 1 101 ? -7.424 -14.265 10.150 1.00 81.31 101 ASN A C 1
ATOM 702 O O . ASN A 1 101 ? -7.277 -13.729 9.056 1.00 81.31 101 ASN A O 1
ATOM 706 N N . ALA A 1 102 ? -8.012 -13.621 11.162 1.00 78.25 102 ALA A N 1
ATOM 707 C CA . ALA A 1 102 ? -8.551 -12.268 11.025 1.00 78.25 102 ALA A CA 1
ATOM 708 C C . ALA A 1 102 ? -7.468 -11.227 10.682 1.00 78.25 102 ALA A C 1
ATOM 710 O O . ALA A 1 102 ? -7.656 -10.435 9.760 1.00 78.25 102 ALA A O 1
ATOM 711 N N . LEU A 1 103 ? -6.317 -11.249 11.370 1.00 75.81 103 LEU A N 1
ATOM 712 C CA . LEU A 1 103 ? -5.212 -10.325 11.076 1.00 75.81 103 LEU A CA 1
ATOM 713 C C . LEU A 1 103 ? -4.584 -10.608 9.708 1.00 75.81 103 LEU A C 1
ATOM 715 O O . LEU A 1 103 ? -4.145 -9.677 9.035 1.00 75.81 103 LEU A O 1
ATOM 719 N N . LEU A 1 104 ? -4.583 -11.873 9.279 1.00 84.19 104 LEU A N 1
ATOM 720 C CA . LEU A 1 104 ? -4.090 -12.259 7.961 1.00 84.19 104 LEU A CA 1
ATOM 721 C C . LEU A 1 104 ? -4.935 -11.623 6.852 1.00 84.19 104 LEU A C 1
ATOM 723 O O . LEU A 1 104 ? -4.381 -11.008 5.944 1.00 84.19 104 LEU A O 1
ATOM 727 N N . TYR A 1 105 ? -6.267 -11.699 6.948 1.00 86.62 105 TYR A N 1
ATOM 728 C CA . TYR A 1 105 ? -7.159 -11.075 5.965 1.00 86.62 105 TYR A CA 1
ATOM 729 C C . TYR A 1 105 ? -7.045 -9.549 5.951 1.00 86.62 105 TYR A C 1
ATOM 731 O O . TYR A 1 105 ? -7.065 -8.946 4.879 1.00 86.62 105 TYR A O 1
ATOM 739 N N . VAL A 1 106 ? -6.869 -8.918 7.117 1.00 84.75 106 VAL A N 1
ATOM 740 C CA . VAL A 1 106 ? -6.626 -7.468 7.204 1.00 84.75 106 VAL A CA 1
ATOM 741 C C . VAL A 1 106 ? -5.313 -7.095 6.515 1.00 84.75 106 VAL A C 1
ATOM 743 O O . VAL A 1 106 ? -5.295 -6.181 5.692 1.00 84.75 106 VAL A O 1
ATOM 746 N N . GLY A 1 107 ? -4.227 -7.818 6.798 1.00 83.50 107 GLY A N 1
ATOM 747 C CA . GLY A 1 107 ? -2.928 -7.591 6.166 1.00 83.50 107 GLY A CA 1
ATOM 748 C C . GLY A 1 107 ? -2.969 -7.781 4.646 1.00 83.50 107 GLY A C 1
ATOM 749 O O . GLY A 1 107 ? -2.480 -6.924 3.908 1.00 83.50 107 GLY A O 1
ATOM 750 N N . MET A 1 108 ? -3.637 -8.835 4.168 1.00 88.50 108 MET A N 1
ATOM 751 C CA . MET A 1 108 ? -3.872 -9.059 2.737 1.00 88.50 108 MET A CA 1
ATOM 752 C C . MET A 1 108 ? -4.697 -7.935 2.103 1.00 88.50 108 MET A C 1
ATOM 754 O O . MET A 1 108 ? -4.379 -7.499 0.998 1.00 88.50 108 MET A O 1
ATOM 758 N N . GLY A 1 109 ? -5.717 -7.429 2.801 1.00 89.81 109 GLY A N 1
ATOM 759 C CA . GLY A 1 109 ? -6.506 -6.281 2.355 1.00 89.81 109 GLY A CA 1
ATOM 760 C C . GLY A 1 109 ? -5.655 -5.021 2.188 1.00 89.81 109 GLY A C 1
ATOM 761 O O . GLY A 1 109 ? -5.716 -4.377 1.143 1.00 89.81 109 GLY A O 1
ATOM 762 N N . ILE A 1 110 ? -4.797 -4.711 3.169 1.00 87.06 110 ILE A N 1
ATOM 763 C CA . ILE A 1 110 ? -3.851 -3.584 3.089 1.00 87.06 110 ILE A CA 1
ATOM 764 C C . ILE A 1 110 ? -2.919 -3.760 1.889 1.00 87.06 110 ILE A C 1
ATOM 766 O O . ILE A 1 110 ? -2.751 -2.833 1.100 1.00 87.06 110 ILE A O 1
ATOM 770 N N . MET A 1 111 ? -2.339 -4.949 1.714 1.00 88.88 111 MET A N 1
ATOM 771 C CA . MET A 1 111 ? -1.468 -5.229 0.573 1.00 88.88 111 MET A CA 1
ATOM 772 C C . MET A 1 111 ? -2.188 -5.064 -0.768 1.00 88.88 111 MET A C 1
ATOM 774 O O . MET A 1 111 ? -1.611 -4.499 -1.693 1.00 88.88 111 MET A O 1
ATOM 778 N N . ALA A 1 112 ? -3.437 -5.520 -0.881 1.00 90.00 112 ALA A N 1
ATOM 779 C CA . ALA A 1 112 ? -4.228 -5.371 -2.099 1.00 90.00 112 ALA A CA 1
ATOM 780 C C . ALA A 1 112 ? -4.465 -3.892 -2.441 1.00 90.00 112 ALA A C 1
ATOM 782 O O . ALA A 1 112 ? -4.254 -3.492 -3.584 1.00 90.00 112 ALA A O 1
ATOM 783 N N . VAL A 1 113 ? -4.828 -3.072 -1.450 1.00 89.12 113 VAL A N 1
ATOM 784 C CA . VAL A 1 113 ? -5.007 -1.621 -1.627 1.00 89.12 113 VAL A CA 1
ATOM 785 C C . VAL A 1 113 ? -3.699 -0.962 -2.064 1.00 89.12 113 VAL A C 1
ATOM 787 O O . VAL A 1 113 ? -3.676 -0.283 -3.088 1.00 89.12 113 VAL A O 1
ATOM 790 N N . VAL A 1 114 ? -2.593 -1.251 -1.369 1.00 90.38 114 VAL A N 1
ATOM 791 C CA . VAL A 1 114 ? -1.265 -0.718 -1.710 1.00 90.38 114 VAL A CA 1
ATOM 792 C C . VAL A 1 114 ? -0.864 -1.102 -3.132 1.00 90.38 114 VAL A C 1
ATOM 794 O O . VAL A 1 114 ? -0.335 -0.268 -3.860 1.00 90.38 114 VAL A O 1
ATOM 797 N N . LEU A 1 115 ? -1.112 -2.343 -3.555 1.00 89.69 115 LEU A N 1
ATOM 798 C CA . LEU A 1 115 ? -0.803 -2.791 -4.913 1.00 89.69 115 LEU A CA 1
ATOM 799 C C . LEU A 1 115 ? -1.608 -2.024 -5.961 1.00 89.69 115 LEU A C 1
ATOM 801 O O . LEU A 1 115 ? -1.034 -1.602 -6.964 1.00 89.69 115 LEU A O 1
ATOM 805 N N . VAL A 1 116 ? -2.907 -1.821 -5.727 1.00 89.75 116 VAL A N 1
ATOM 806 C CA . VAL A 1 116 ? -3.775 -1.057 -6.633 1.00 89.75 116 VAL A CA 1
ATOM 807 C C . VAL A 1 116 ? -3.316 0.399 -6.713 1.00 89.75 116 VAL A C 1
ATOM 809 O O . VAL A 1 116 ? -3.079 0.901 -7.812 1.00 89.75 116 VAL A O 1
ATOM 812 N N . GLU A 1 117 ? -3.113 1.067 -5.578 1.00 89.19 117 GLU A N 1
ATOM 813 C CA . GLU A 1 117 ? -2.665 2.464 -5.539 1.00 89.19 117 GLU A CA 1
ATOM 814 C C . GLU A 1 117 ? -1.276 2.641 -6.156 1.00 89.19 117 GLU A C 1
ATOM 816 O O . GLU A 1 117 ? -1.042 3.596 -6.902 1.00 89.19 117 GLU A O 1
ATOM 821 N N . TRP A 1 118 ? -0.365 1.696 -5.919 1.00 88.75 118 TRP A N 1
ATOM 822 C CA . TRP A 1 118 ? 0.968 1.727 -6.508 1.00 88.75 118 TRP A CA 1
ATOM 823 C C . TRP A 1 118 ? 0.927 1.490 -8.023 1.00 88.75 118 TRP A C 1
ATOM 825 O O . TRP A 1 118 ? 1.630 2.180 -8.765 1.00 88.75 118 TRP A O 1
ATOM 835 N N . MET A 1 119 ? 0.062 0.592 -8.512 1.00 87.94 119 MET A N 1
ATOM 836 C CA . MET A 1 119 ? -0.157 0.388 -9.948 1.00 87.94 119 MET A CA 1
ATOM 837 C C . MET A 1 119 ? -0.733 1.629 -10.626 1.00 87.94 119 MET A C 1
ATOM 839 O O . MET A 1 119 ? -0.233 2.038 -11.677 1.00 87.94 119 MET A O 1
ATOM 843 N N . VAL A 1 120 ? -1.768 2.233 -10.040 1.00 88.75 120 VAL A N 1
ATOM 844 C CA . VAL A 1 120 ? -2.416 3.421 -10.607 1.00 88.75 120 VAL A CA 1
ATOM 845 C C . VAL A 1 120 ? -1.465 4.611 -10.583 1.00 88.75 120 VAL A C 1
ATOM 847 O O . VAL A 1 120 ? -1.359 5.317 -11.584 1.00 88.75 120 VAL A O 1
ATOM 850 N N . GLN A 1 121 ? -0.695 4.798 -9.507 1.00 87.25 121 GLN A N 1
ATOM 851 C CA . GLN A 1 121 ? 0.350 5.819 -9.472 1.00 87.25 121 GLN A CA 1
ATOM 852 C C . GLN A 1 121 ? 1.420 5.571 -10.539 1.00 87.25 121 GLN A C 1
ATOM 854 O O . GLN A 1 121 ? 1.761 6.490 -11.281 1.00 87.25 121 GLN A O 1
ATOM 859 N N . GLY A 1 122 ? 1.903 4.334 -10.670 1.00 86.56 122 GLY A N 1
ATOM 860 C CA . GLY A 1 122 ? 2.879 3.971 -11.695 1.00 86.56 122 GLY A CA 1
ATOM 861 C C . GLY A 1 122 ? 2.349 4.163 -13.118 1.00 86.56 122 GLY A C 1
ATOM 862 O O . GLY A 1 122 ? 3.123 4.495 -14.010 1.00 86.56 122 GLY A O 1
ATOM 863 N N . TRP A 1 123 ? 1.044 3.986 -13.350 1.00 89.75 123 TRP A N 1
ATOM 864 C CA . TRP A 1 123 ? 0.366 4.322 -14.607 1.00 89.75 123 TRP A CA 1
ATOM 865 C C . TRP A 1 123 ? 0.247 5.828 -14.841 1.00 89.75 123 TRP A C 1
ATOM 867 O O . TRP A 1 123 ? 0.551 6.302 -15.937 1.00 89.75 123 TRP A O 1
ATOM 877 N N . ALA A 1 124 ? -0.138 6.585 -13.821 1.00 87.00 124 ALA A N 1
ATOM 878 C CA . ALA A 1 124 ? -0.309 8.022 -13.938 1.00 87.00 124 ALA A CA 1
ATOM 879 C C . ALA A 1 124 ? 1.027 8.729 -14.210 1.00 87.00 124 ALA A C 1
ATOM 881 O O . ALA A 1 124 ? 1.114 9.528 -15.137 1.00 87.00 124 ALA A O 1
ATOM 882 N N . GLU A 1 125 ? 2.097 8.363 -13.495 1.00 85.06 125 GLU A N 1
ATOM 883 C CA . GLU A 1 125 ? 3.447 8.934 -13.656 1.00 85.06 125 GLU A CA 1
ATOM 884 C C . GLU A 1 125 ? 4.034 8.747 -15.067 1.00 85.06 125 GLU A C 1
ATOM 886 O O . GLU A 1 125 ? 4.907 9.510 -15.491 1.00 85.06 125 GLU A O 1
ATOM 891 N N . ARG A 1 126 ? 3.562 7.740 -15.813 1.00 82.94 126 ARG A N 1
ATOM 892 C CA . ARG A 1 126 ? 4.001 7.452 -17.187 1.00 82.94 126 ARG A CA 1
ATOM 893 C C . ARG A 1 126 ? 3.044 7.958 -18.268 1.00 82.94 126 ARG A C 1
ATOM 895 O O . ARG A 1 126 ? 3.380 7.803 -19.440 1.00 82.94 126 ARG A O 1
ATOM 902 N N . SER A 1 127 ? 1.907 8.554 -17.901 1.00 84.94 127 SER A N 1
ATOM 903 C CA . SER A 1 127 ? 0.869 8.965 -18.856 1.00 84.94 127 SER A CA 1
ATOM 904 C C . SER A 1 127 ? 1.269 10.187 -19.696 1.00 84.94 127 SER A C 1
ATOM 906 O O . SER A 1 127 ? 1.167 10.130 -20.919 1.00 84.94 127 SER A O 1
ATOM 908 N N . THR A 1 128 ? 1.818 11.244 -19.088 1.00 83.56 128 THR A N 1
ATOM 909 C CA . THR A 1 128 ? 2.422 12.381 -19.808 1.00 83.56 128 THR A CA 1
ATOM 910 C C . THR A 1 128 ? 3.776 12.801 -19.215 1.00 83.56 128 THR A C 1
ATOM 912 O O . THR A 1 128 ? 4.308 12.183 -18.286 1.00 83.56 128 THR A O 1
ATOM 915 N N . THR A 1 129 ? 4.398 13.812 -19.818 1.00 81.00 129 THR A N 1
ATOM 916 C CA . THR A 1 129 ? 5.674 14.413 -19.396 1.00 81.00 129 THR A CA 1
ATOM 917 C C . THR A 1 129 ? 5.483 15.445 -18.279 1.00 81.00 129 THR A C 1
ATOM 919 O O . THR A 1 129 ? 6.434 15.734 -17.558 1.00 81.00 129 THR A O 1
ATOM 922 N N . ASP A 1 130 ? 4.266 15.967 -18.108 1.00 85.19 130 ASP A N 1
ATOM 923 C CA . ASP A 1 130 ? 3.914 16.915 -17.048 1.00 85.19 130 ASP A CA 1
ATOM 924 C C . ASP A 1 130 ? 3.553 16.185 -15.740 1.00 85.19 130 ASP A C 1
ATOM 926 O O . ASP A 1 130 ? 2.593 15.415 -15.672 1.00 85.19 130 ASP A O 1
ATOM 930 N N . ALA A 1 131 ? 4.347 16.414 -14.692 1.00 81.38 131 ALA A N 1
ATOM 931 C CA . ALA A 1 131 ? 4.192 15.748 -13.404 1.00 81.38 131 ALA A CA 1
ATOM 932 C C . ALA A 1 131 ? 2.964 16.224 -12.615 1.00 81.38 131 ALA A C 1
ATOM 934 O O . ALA A 1 131 ? 2.380 15.423 -11.878 1.00 81.38 131 ALA A O 1
ATOM 935 N N . ASP A 1 132 ? 2.565 17.489 -12.756 1.00 84.81 132 ASP A N 1
ATOM 936 C CA . ASP A 1 132 ? 1.432 18.031 -12.005 1.00 84.81 132 ASP A CA 1
ATOM 937 C C . ASP A 1 132 ? 0.114 17.538 -12.604 1.00 84.81 132 ASP A C 1
ATOM 939 O O . ASP A 1 132 ? -0.742 17.033 -11.874 1.00 84.81 132 ASP A O 1
ATOM 943 N N . TYR A 1 133 ? 0.017 17.510 -13.936 1.00 86.69 133 TYR A N 1
ATOM 944 C CA . TYR A 1 133 ? -1.108 16.883 -14.630 1.00 86.69 133 TYR A CA 1
ATOM 945 C C . TYR A 1 133 ? -1.242 15.387 -14.298 1.00 86.69 133 TYR A C 1
ATOM 947 O O . TYR A 1 133 ? -2.338 14.904 -14.019 1.00 86.69 133 TYR A O 1
ATOM 955 N N . ASN A 1 134 ? -0.131 14.639 -14.261 1.00 87.69 134 ASN A N 1
ATOM 956 C CA . ASN A 1 134 ? -0.142 13.218 -13.891 1.00 87.69 134 ASN A CA 1
ATOM 957 C C . ASN A 1 134 ? -0.710 12.986 -12.477 1.00 87.69 134 ASN A C 1
ATOM 959 O O . ASN A 1 134 ? -1.447 12.024 -12.248 1.00 87.69 134 ASN A O 1
ATOM 963 N N . ARG A 1 135 ? -0.378 13.858 -11.515 1.00 85.06 135 ARG A N 1
ATOM 964 C CA . ARG A 1 135 ? -0.914 13.781 -10.145 1.00 85.06 135 ARG A CA 1
ATOM 965 C C . ARG A 1 135 ? -2.407 14.066 -10.107 1.00 85.06 135 ARG A C 1
ATOM 967 O O . ARG A 1 135 ? -3.140 13.352 -9.425 1.00 85.06 135 ARG A O 1
ATOM 974 N N . GLU A 1 136 ? -2.854 15.080 -10.838 1.00 88.75 136 GLU A N 1
ATOM 975 C CA . GLU A 1 136 ? -4.271 15.421 -10.926 1.00 88.75 136 GLU A CA 1
ATOM 976 C C . GLU A 1 136 ? -5.077 14.294 -11.579 1.00 88.75 136 GLU A C 1
ATOM 978 O O . GLU A 1 136 ? -6.119 13.906 -11.055 1.00 88.75 136 GLU A O 1
ATOM 983 N N . LEU A 1 137 ? -4.547 13.677 -12.637 1.00 89.12 137 LEU A N 1
ATOM 984 C CA . LEU A 1 137 ? -5.168 12.533 -13.302 1.00 89.12 137 LEU A CA 1
ATOM 985 C C . LEU A 1 137 ? -5.331 11.332 -12.358 1.00 89.12 137 LEU A C 1
ATOM 987 O O . LEU A 1 137 ? -6.404 10.733 -12.295 1.00 89.12 137 LEU A O 1
ATOM 991 N N . ARG A 1 138 ? -4.293 11.003 -11.579 1.00 89.94 138 ARG A N 1
ATOM 992 C CA . ARG A 1 138 ? -4.355 9.956 -10.545 1.00 89.94 138 ARG A CA 1
ATOM 993 C C . ARG A 1 138 ? -5.418 10.263 -9.503 1.00 89.94 138 ARG A C 1
ATOM 995 O O . ARG A 1 138 ? -6.211 9.389 -9.167 1.00 89.94 138 ARG A O 1
ATOM 1002 N N . ASN A 1 139 ? -5.434 11.497 -9.011 1.00 88.88 139 ASN A N 1
ATOM 1003 C CA . ASN A 1 139 ? -6.404 11.938 -8.021 1.00 88.88 139 ASN A CA 1
ATOM 1004 C C . ASN A 1 139 ? -7.827 11.868 -8.574 1.00 88.88 139 ASN A C 1
ATOM 1006 O O . ASN A 1 139 ? -8.699 11.346 -7.900 1.00 88.88 139 ASN A O 1
ATOM 1010 N N . HIS A 1 140 ? -8.067 12.299 -9.808 1.00 90.00 140 HIS A N 1
ATOM 1011 C CA . HIS A 1 140 ? -9.397 12.256 -10.406 1.00 90.00 140 HIS A CA 1
ATOM 1012 C C . HIS A 1 140 ? -9.942 10.826 -10.537 1.00 90.00 140 HIS A C 1
ATOM 1014 O O . HIS A 1 140 ? -11.121 10.586 -10.289 1.00 90.00 140 HIS A O 1
ATOM 1020 N N . VAL A 1 141 ? -9.079 9.870 -10.889 1.00 88.69 141 VAL A N 1
ATOM 1021 C CA . VAL A 1 141 ? -9.454 8.454 -11.010 1.00 88.69 141 VAL A CA 1
ATOM 1022 C C . VAL A 1 141 ? -9.654 7.805 -9.640 1.00 88.69 141 VAL A C 1
ATOM 1024 O O . VAL A 1 141 ? -10.596 7.036 -9.461 1.00 88.69 141 VAL A O 1
ATOM 1027 N N . MET A 1 142 ? -8.782 8.102 -8.675 1.00 89.38 142 MET A N 1
ATOM 1028 C CA . MET A 1 142 ? -8.750 7.377 -7.406 1.00 89.38 142 MET A CA 1
ATOM 1029 C C . MET A 1 142 ? -9.561 8.024 -6.287 1.00 89.38 142 MET A C 1
ATOM 1031 O O . MET A 1 142 ? -10.203 7.299 -5.537 1.00 89.38 142 MET A O 1
ATOM 1035 N N . GLN A 1 143 ? -9.615 9.355 -6.184 1.00 88.12 143 GLN A N 1
ATOM 1036 C CA . GLN A 1 143 ? -10.339 10.059 -5.114 1.00 88.12 143 GLN A CA 1
ATOM 1037 C C . GLN A 1 143 ? -11.802 9.614 -4.940 1.00 88.12 143 GLN A C 1
ATOM 1039 O O . GLN A 1 143 ? -12.215 9.454 -3.788 1.00 88.12 143 GLN A O 1
ATOM 1044 N N . PRO A 1 144 ? -12.590 9.353 -6.007 1.00 90.12 144 PRO A N 1
ATOM 1045 C CA . PRO A 1 144 ? -13.964 8.868 -5.861 1.00 90.12 144 PRO A CA 1
ATOM 1046 C C . PRO A 1 144 ? -14.083 7.549 -5.089 1.00 90.12 144 PRO A C 1
ATOM 1048 O O . PRO A 1 144 ? -15.127 7.287 -4.498 1.00 90.12 144 PRO A O 1
ATOM 1051 N N . VAL A 1 145 ? -13.032 6.725 -5.086 1.00 88.25 145 VAL A N 1
ATOM 1052 C CA . VAL A 1 145 ? -12.993 5.413 -4.425 1.00 88.25 145 VAL A CA 1
ATOM 1053 C C . VAL A 1 145 ? -12.148 5.454 -3.147 1.00 88.25 145 VAL A C 1
ATOM 1055 O O . VAL A 1 145 ? -12.558 4.905 -2.128 1.00 88.25 145 VAL A O 1
ATOM 1058 N N . GLU A 1 146 ? -11.010 6.150 -3.156 1.00 85.62 146 GLU A N 1
ATOM 1059 C CA . GLU A 1 146 ? -10.118 6.306 -2.001 1.00 85.62 146 GLU A CA 1
ATOM 1060 C C . GLU A 1 146 ? -10.847 6.951 -0.821 1.00 85.62 146 GLU A C 1
ATOM 1062 O O . GLU A 1 146 ? -10.782 6.431 0.291 1.00 85.62 146 GLU A O 1
ATOM 1067 N N . PHE A 1 147 ? -11.593 8.039 -1.041 1.00 88.00 147 PHE A N 1
ATOM 1068 C CA . PHE A 1 147 ? -12.294 8.722 0.047 1.00 88.00 147 PHE A CA 1
ATOM 1069 C C . PHE A 1 147 ? -13.341 7.850 0.759 1.00 88.00 147 PHE A C 1
ATOM 1071 O O . PHE A 1 147 ? -13.271 7.760 1.989 1.00 88.00 147 PHE A O 1
ATOM 1078 N N . PRO A 1 148 ? -14.290 7.181 0.070 1.00 87.50 148 PRO A N 1
ATOM 1079 C CA . PRO A 1 148 ? -15.250 6.320 0.755 1.00 87.50 148 PRO A CA 1
ATOM 1080 C C . PRO A 1 148 ? -14.594 5.090 1.389 1.00 87.50 148 PRO A C 1
ATOM 1082 O O . PRO A 1 148 ? -14.985 4.708 2.491 1.00 87.50 148 PRO A O 1
ATOM 1085 N N . VAL A 1 149 ? -13.581 4.492 0.752 1.00 85.75 149 VAL A N 1
ATOM 1086 C CA . VAL A 1 149 ? -12.874 3.329 1.312 1.00 85.75 149 VAL A CA 1
ATOM 1087 C C . VAL A 1 149 ? -12.104 3.714 2.574 1.00 85.75 149 VAL A C 1
ATOM 1089 O O . VAL A 1 149 ? -12.236 3.036 3.592 1.00 85.75 149 VAL A O 1
ATOM 1092 N N . LEU A 1 150 ? -11.358 4.822 2.557 1.00 83.25 150 LEU A N 1
ATOM 1093 C CA . LEU A 1 150 ? -10.643 5.319 3.735 1.00 83.25 150 LEU A CA 1
ATOM 1094 C C . LEU A 1 150 ? -11.607 5.710 4.857 1.00 83.25 150 LEU A C 1
ATOM 1096 O O . LEU A 1 150 ? -11.340 5.409 6.022 1.00 83.25 150 LEU A O 1
ATOM 1100 N N . ALA A 1 151 ? -12.744 6.327 4.527 1.00 83.75 151 ALA A N 1
ATOM 1101 C CA . ALA A 1 151 ? -13.780 6.632 5.508 1.00 83.75 151 ALA A CA 1
ATOM 1102 C C . ALA A 1 151 ? -14.331 5.351 6.153 1.00 83.75 151 ALA A C 1
ATOM 1104 O O . ALA A 1 151 ? -14.346 5.239 7.379 1.00 83.75 151 ALA A O 1
ATOM 1105 N N . ALA A 1 152 ? -14.711 4.357 5.347 1.00 86.12 152 ALA A N 1
ATOM 1106 C CA . ALA A 1 152 ? -15.219 3.078 5.833 1.00 86.12 152 ALA A CA 1
ATOM 1107 C C . ALA A 1 152 ? -14.184 2.329 6.686 1.00 86.12 152 ALA A C 1
ATOM 1109 O O . ALA A 1 152 ? -14.517 1.846 7.767 1.00 86.12 152 ALA A O 1
ATOM 1110 N N . ALA A 1 153 ? -12.923 2.283 6.249 1.00 82.31 153 ALA A N 1
ATOM 1111 C CA . ALA A 1 153 ? -11.831 1.659 6.992 1.00 82.31 153 ALA A CA 1
ATOM 1112 C C . ALA A 1 153 ? -11.587 2.352 8.340 1.00 82.31 153 ALA A C 1
ATOM 1114 O O . ALA A 1 153 ? -11.425 1.683 9.359 1.00 82.31 153 ALA A O 1
ATOM 1115 N N . THR A 1 154 ? -11.623 3.687 8.366 1.00 81.44 154 THR A N 1
ATOM 1116 C CA . THR A 1 154 ? -11.472 4.469 9.601 1.00 81.44 154 THR A CA 1
ATOM 1117 C C . THR A 1 154 ? -12.623 4.198 10.567 1.00 81.44 154 THR A C 1
ATOM 1119 O O . THR A 1 154 ? -12.392 3.968 11.753 1.00 81.44 154 THR A O 1
ATOM 1122 N N . ILE A 1 155 ? -13.864 4.166 10.072 1.00 83.75 155 ILE A N 1
ATOM 1123 C CA . ILE A 1 155 ? -15.042 3.838 10.885 1.00 83.75 155 ILE A CA 1
ATOM 1124 C C . ILE A 1 155 ? -14.928 2.416 11.438 1.00 83.75 155 ILE A C 1
ATOM 1126 O O . ILE A 1 155 ? -15.108 2.213 12.637 1.00 83.75 155 ILE A O 1
ATOM 1130 N N . ALA A 1 156 ? -14.590 1.439 10.595 1.00 79.81 156 ALA A N 1
ATOM 1131 C CA . ALA A 1 156 ? -14.427 0.049 11.006 1.00 79.81 156 ALA A CA 1
ATOM 1132 C C . ALA A 1 156 ? -13.347 -0.099 12.085 1.00 79.81 156 ALA A C 1
ATOM 1134 O O . ALA A 1 156 ? -13.576 -0.776 13.086 1.00 79.81 156 ALA A O 1
ATOM 1135 N N . LEU A 1 157 ? -12.207 0.579 11.923 1.00 81.69 157 LEU A N 1
ATOM 1136 C CA . LEU A 1 157 ? -11.133 0.604 12.913 1.00 81.69 157 LEU A CA 1
ATOM 1137 C C . LEU A 1 157 ? -11.640 1.112 14.267 1.00 81.69 157 LEU A C 1
ATOM 1139 O O . LEU A 1 157 ? -11.450 0.445 15.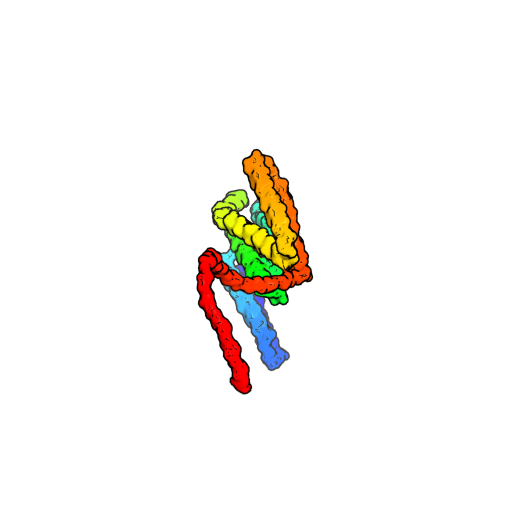282 1.00 81.69 157 LEU A O 1
ATOM 1143 N N . VAL A 1 158 ? -12.330 2.256 14.281 1.00 79.75 158 VAL A N 1
ATOM 1144 C CA . VAL A 1 158 ? -12.893 2.836 15.509 1.00 79.75 158 VAL A CA 1
ATOM 1145 C C . VAL A 1 158 ? -13.898 1.881 16.155 1.00 79.75 158 VAL A C 1
ATOM 1147 O O . VAL A 1 158 ? -13.794 1.605 17.348 1.00 79.75 158 VAL A O 1
ATOM 1150 N N . VAL A 1 159 ? -14.841 1.334 15.384 1.00 83.38 159 VAL A N 1
ATOM 1151 C CA . VAL A 1 159 ? -15.872 0.414 15.893 1.00 83.38 159 VAL A CA 1
ATOM 1152 C C . VAL A 1 159 ? -15.252 -0.853 16.482 1.00 83.38 159 VAL A C 1
ATOM 1154 O O . VAL A 1 159 ? -15.644 -1.268 17.571 1.00 83.38 159 VAL A O 1
ATOM 1157 N N . LEU A 1 160 ? -14.259 -1.449 15.817 1.00 78.06 160 LEU A N 1
ATOM 1158 C CA . LEU A 1 160 ? -13.570 -2.646 16.308 1.00 78.06 160 LEU A CA 1
ATOM 1159 C C . LEU A 1 160 ? -12.791 -2.372 17.598 1.00 78.06 160 LEU A C 1
ATOM 1161 O O . LEU A 1 160 ? -12.879 -3.155 18.547 1.00 78.06 160 LEU A O 1
ATOM 1165 N N . SER A 1 161 ? -12.072 -1.250 17.667 1.00 75.06 161 SER A N 1
ATOM 1166 C CA . SER A 1 161 ? -11.368 -0.833 18.882 1.00 75.06 161 SER A CA 1
ATOM 1167 C C . SER A 1 161 ? -12.337 -0.615 20.046 1.00 75.06 161 SER A C 1
ATOM 1169 O O . SER A 1 161 ? -12.082 -1.084 21.153 1.00 75.06 161 SER A O 1
ATOM 1171 N N . LEU A 1 162 ? -13.482 0.026 19.803 1.00 75.44 162 LEU A N 1
ATOM 1172 C CA . LEU A 1 162 ? -14.510 0.221 20.826 1.00 75.44 162 LEU A CA 1
ATOM 1173 C C . LEU A 1 162 ? -15.156 -1.088 21.261 1.00 75.44 162 LEU A C 1
ATOM 1175 O O . LEU A 1 162 ? -15.312 -1.311 22.458 1.00 75.44 162 LEU A O 1
ATOM 1179 N N . SER A 1 163 ? -15.476 -1.975 20.316 1.00 81.62 163 SER A N 1
ATOM 1180 C CA . SER A 1 163 ? -16.005 -3.305 20.619 1.00 81.62 163 SER A CA 1
ATOM 1181 C C . SER A 1 163 ? -15.083 -4.056 21.577 1.00 81.62 163 SER A C 1
ATOM 1183 O O . SER A 1 163 ? -15.571 -4.692 22.507 1.00 81.62 163 SER A O 1
ATOM 1185 N N . ARG A 1 164 ? -13.761 -3.955 21.383 1.00 76.38 164 ARG A N 1
ATOM 1186 C CA . ARG A 1 164 ? -12.751 -4.576 22.251 1.00 76.38 164 ARG A CA 1
ATOM 1187 C C . ARG A 1 164 ? -12.680 -3.929 23.633 1.00 76.38 164 ARG A C 1
ATOM 1189 O O . ARG A 1 164 ? -12.711 -4.637 24.634 1.00 76.38 164 ARG A O 1
ATOM 1196 N N . VAL A 1 165 ? -12.644 -2.599 23.702 1.00 75.25 165 VAL A N 1
ATOM 1197 C CA . VAL A 1 165 ? -12.581 -1.873 24.983 1.00 75.25 165 VAL A CA 1
ATOM 1198 C C . VAL A 1 165 ? -13.829 -2.126 25.833 1.00 75.25 165 VAL A C 1
ATOM 1200 O O . VAL A 1 165 ? -13.715 -2.371 27.032 1.00 75.25 165 VAL A O 1
ATOM 1203 N N . LEU A 1 166 ? -15.020 -2.104 25.226 1.00 74.19 166 LEU A N 1
ATOM 1204 C CA . LEU A 1 166 ? -16.277 -2.340 25.941 1.00 74.19 166 LEU A CA 1
ATOM 1205 C C . LEU A 1 166 ? -16.428 -3.796 26.403 1.00 74.19 166 LEU A C 1
ATOM 1207 O O . LEU A 1 166 ? -17.034 -4.035 27.443 1.00 74.19 166 LEU A O 1
ATOM 1211 N N . LEU A 1 167 ? -15.847 -4.756 25.677 1.00 77.56 167 LEU A N 1
ATOM 1212 C CA . LEU A 1 167 ? -15.803 -6.162 26.093 1.00 77.56 167 LEU A CA 1
ATOM 1213 C C . LEU A 1 167 ? -14.937 -6.385 27.338 1.00 77.56 167 LEU A C 1
ATOM 1215 O O . LEU A 1 167 ? -15.275 -7.216 28.178 1.00 77.56 167 LEU A O 1
ATOM 1219 N N . ALA A 1 168 ? -13.842 -5.638 27.472 1.00 73.25 168 ALA A N 1
ATOM 1220 C CA . ALA A 1 168 ? -12.919 -5.789 28.593 1.00 73.25 168 ALA A CA 1
ATOM 1221 C C . ALA A 1 168 ? -13.348 -5.043 29.868 1.00 73.25 168 ALA A C 1
ATOM 1223 O O . ALA A 1 168 ? -12.808 -5.304 30.941 1.00 73.25 168 ALA A O 1
ATOM 1224 N N . VAL A 1 169 ? -14.298 -4.104 29.789 1.00 74.38 169 VAL A N 1
ATOM 1225 C CA . VAL A 1 169 ? -14.666 -3.242 30.922 1.00 74.38 169 VAL A CA 1
ATOM 1226 C C . VAL A 1 169 ? -15.921 -3.737 31.665 1.00 74.38 169 VAL A C 1
ATOM 1228 O O . VAL A 1 169 ? -16.821 -4.361 31.103 1.00 74.38 169 VAL A O 1
ATOM 1231 N N . SER A 1 170 ? -16.010 -3.456 32.969 1.00 70.25 170 SER A N 1
ATOM 1232 C CA . SER A 1 170 ? -17.155 -3.839 33.812 1.00 70.25 170 SER A CA 1
ATOM 1233 C C . SER A 1 170 ? -18.460 -3.128 33.402 1.00 70.25 170 SER A C 1
ATOM 1235 O O . SER A 1 170 ? -18.436 -2.053 32.803 1.00 70.25 170 SER A O 1
ATOM 1237 N N . LYS A 1 171 ? -19.630 -3.700 33.747 1.00 66.81 171 LYS A N 1
ATOM 1238 C CA . LYS A 1 171 ? -20.968 -3.216 33.315 1.00 66.81 171 LYS A CA 1
ATOM 1239 C C . LYS A 1 171 ? -21.186 -1.716 33.587 1.00 66.81 171 LYS A C 1
ATOM 1241 O O . LYS A 1 171 ? -21.659 -0.987 32.715 1.00 66.81 171 LYS A O 1
ATOM 1246 N N . THR A 1 172 ? -20.792 -1.246 34.770 1.00 69.56 172 THR A N 1
ATOM 1247 C CA . THR A 1 172 ? -20.902 0.170 35.154 1.00 69.56 172 THR A CA 1
ATOM 1248 C C . THR A 1 172 ? -19.860 1.035 34.437 1.00 69.56 172 THR A C 1
ATOM 1250 O O . THR A 1 172 ? -20.185 2.127 33.979 1.00 69.56 172 THR A O 1
ATOM 1253 N N . GLY A 1 173 ? -18.634 0.528 34.250 1.00 72.44 173 GLY A N 1
ATOM 1254 C CA . GLY A 1 173 ? -17.569 1.225 33.520 1.00 72.44 173 GLY A CA 1
ATOM 1255 C C . GLY A 1 173 ? -17.876 1.417 32.032 1.00 72.44 173 GLY A C 1
ATOM 1256 O O . GLY A 1 173 ? -17.613 2.485 31.485 1.00 72.44 173 GLY A O 1
ATOM 1257 N N . SER A 1 174 ? -18.520 0.436 31.393 1.00 70.44 174 SER A N 1
ATOM 1258 C CA . SER A 1 174 ? -18.917 0.494 29.977 1.00 70.44 174 SER A CA 1
ATOM 1259 C C . SER A 1 174 ? -19.864 1.654 29.697 1.00 70.44 174 SER A C 1
ATOM 1261 O O . SER A 1 174 ? -19.710 2.348 28.695 1.00 70.44 174 SER A O 1
ATOM 1263 N N . THR A 1 175 ? -20.839 1.872 30.581 1.00 77.00 175 THR A N 1
ATOM 1264 C CA . THR A 1 175 ? -21.833 2.941 30.412 1.00 77.00 175 THR A CA 1
ATOM 1265 C C . THR A 1 175 ? -21.164 4.310 30.500 1.00 77.00 175 THR A C 1
ATOM 1267 O O . THR A 1 175 ? -21.402 5.172 29.657 1.00 77.00 175 THR A O 1
ATOM 1270 N N . VAL A 1 176 ? -20.266 4.494 31.473 1.00 76.06 176 VAL A N 1
ATOM 1271 C CA . VAL A 1 176 ? -19.522 5.750 31.646 1.00 76.06 176 VAL A CA 1
ATOM 1272 C C . VAL A 1 176 ? -18.616 6.018 30.444 1.00 76.06 176 VAL A C 1
ATOM 1274 O O . VAL A 1 176 ? -18.646 7.120 29.901 1.00 76.06 176 VAL A O 1
ATOM 1277 N N . ILE A 1 177 ? -17.865 5.017 29.972 1.00 73.75 177 ILE A N 1
ATOM 1278 C CA . ILE A 1 177 ? -16.995 5.159 28.794 1.00 73.75 177 ILE A CA 1
ATOM 1279 C C . ILE A 1 177 ? -17.812 5.503 27.546 1.00 73.75 177 ILE A C 1
ATOM 1281 O O . ILE A 1 177 ? -17.420 6.394 26.795 1.00 73.75 177 ILE A O 1
ATOM 1285 N N . ALA A 1 178 ? -18.962 4.854 27.344 1.00 77.25 178 ALA A N 1
ATOM 1286 C CA . ALA A 1 178 ? -19.838 5.145 26.214 1.00 77.25 178 ALA A CA 1
ATOM 1287 C C . ALA A 1 178 ? -20.356 6.593 26.242 1.00 77.25 178 ALA A C 1
ATOM 1289 O O . ALA A 1 178 ? -20.304 7.275 25.220 1.00 77.25 178 ALA A O 1
ATOM 1290 N N . ILE A 1 179 ? -20.792 7.091 27.407 1.00 82.44 179 ILE A N 1
ATOM 1291 C CA . ILE A 1 179 ? -21.259 8.478 27.570 1.00 82.44 179 ILE A CA 1
ATOM 1292 C C . ILE A 1 179 ? -20.124 9.471 27.314 1.00 82.44 179 ILE A C 1
ATOM 1294 O O . ILE A 1 179 ? -20.317 10.446 26.587 1.00 82.44 179 ILE A O 1
ATOM 1298 N N . VAL A 1 180 ? -18.939 9.230 27.879 1.00 80.50 180 VAL A N 1
ATOM 1299 C CA . VAL A 1 180 ? -17.771 10.103 27.689 1.00 80.50 180 VAL A CA 1
ATOM 1300 C C . VAL A 1 180 ? -17.389 10.154 26.216 1.00 80.50 180 VAL A C 1
ATOM 1302 O O . VAL A 1 180 ? -17.224 11.237 25.661 1.00 80.50 180 VAL A O 1
ATOM 1305 N N . LEU A 1 181 ? -17.313 9.003 25.553 1.00 80.19 181 LEU A N 1
ATOM 1306 C CA . LEU A 1 181 ? -16.961 8.932 24.144 1.00 80.19 181 LEU A CA 1
ATOM 1307 C C . LEU A 1 181 ? -18.005 9.609 23.252 1.00 80.19 181 LEU A C 1
ATOM 1309 O O . LEU A 1 181 ? -17.636 10.401 22.388 1.00 80.19 181 LEU A O 1
ATOM 1313 N N . ALA A 1 182 ? -19.294 9.336 23.470 1.00 80.38 182 ALA A N 1
ATOM 1314 C CA . ALA A 1 182 ? -20.373 9.993 22.739 1.00 80.38 182 ALA A CA 1
ATOM 1315 C C . ALA A 1 182 ? -20.293 11.517 22.907 1.00 80.38 182 ALA A C 1
ATOM 1317 O O . ALA A 1 182 ? -20.410 12.252 21.929 1.00 80.38 182 ALA A O 1
ATOM 1318 N N . SER A 1 183 ? -20.004 11.983 24.125 1.00 83.56 183 SER A N 1
ATOM 1319 C CA . SER A 1 183 ? -19.820 13.403 24.432 1.00 83.56 183 SER A CA 1
ATOM 1320 C C . SER A 1 183 ? -18.615 13.998 23.698 1.00 83.56 183 SER A C 1
ATOM 1322 O O . SER A 1 183 ? -18.720 15.088 23.142 1.00 83.56 183 SER A O 1
ATOM 1324 N N . VAL A 1 184 ? -17.488 13.279 23.632 1.00 77.88 184 VAL A N 1
ATOM 1325 C CA . VAL A 1 184 ? -16.296 13.698 22.874 1.00 77.88 184 VAL A CA 1
ATOM 1326 C C . VAL A 1 184 ? -16.602 13.789 21.381 1.00 77.88 184 VAL A C 1
ATOM 1328 O O . VAL A 1 184 ? -16.297 14.807 20.766 1.00 77.88 184 VAL A O 1
ATOM 1331 N N . ILE A 1 185 ? -17.237 12.768 20.798 1.00 83.12 185 ILE A N 1
ATOM 1332 C CA . ILE A 1 185 ? -17.611 12.761 19.375 1.00 83.12 185 ILE A CA 1
ATOM 1333 C C . ILE A 1 185 ? -18.541 13.939 19.067 1.00 83.12 185 ILE A C 1
ATOM 1335 O O . ILE A 1 185 ? -18.325 14.657 18.091 1.00 83.12 185 ILE A O 1
ATOM 1339 N N . LEU A 1 186 ? -19.542 14.172 19.917 1.00 85.44 186 LEU A N 1
ATOM 1340 C CA . LEU A 1 186 ? -20.512 15.249 19.745 1.00 85.44 186 LEU A CA 1
ATOM 1341 C C . LEU A 1 186 ? -19.862 16.630 19.888 1.00 85.44 186 LEU A C 1
ATOM 1343 O O . LEU A 1 186 ? -20.161 17.531 19.108 1.00 85.44 186 LEU A O 1
ATOM 1347 N N . LEU A 1 187 ? -18.921 16.786 20.822 1.00 81.44 187 LEU A N 1
ATOM 1348 C CA . LEU A 1 187 ? -18.146 18.012 20.991 1.00 81.44 187 LEU A CA 1
ATOM 1349 C C . LEU A 1 187 ? -17.256 18.281 19.774 1.00 81.44 187 LEU A C 1
ATOM 1351 O O . LEU A 1 187 ? -17.235 19.404 19.276 1.00 81.44 187 LEU A O 1
ATOM 1355 N N . VAL A 1 188 ? -16.572 17.263 19.247 1.00 76.94 188 VAL A N 1
ATOM 1356 C CA . VAL A 1 188 ? -15.765 17.387 18.023 1.00 76.94 188 VAL A CA 1
ATOM 1357 C C . VAL A 1 188 ? -16.647 17.770 16.836 1.00 76.94 188 VAL A C 1
ATOM 1359 O O . VAL A 1 188 ? -16.325 18.721 16.125 1.00 76.94 188 VAL A O 1
ATOM 1362 N N . ALA A 1 189 ? -17.782 17.093 16.649 1.00 79.50 189 ALA A N 1
ATOM 1363 C CA . ALA A 1 189 ? -18.729 17.402 15.581 1.00 79.50 189 ALA A CA 1
ATOM 1364 C C . ALA A 1 189 ? -19.268 18.836 15.693 1.00 79.50 189 ALA A C 1
ATOM 1366 O O . ALA A 1 189 ? -19.300 19.565 14.701 1.00 79.50 189 ALA A O 1
ATOM 1367 N N . PHE A 1 190 ? -19.621 19.274 16.904 1.00 84.19 190 PHE A N 1
ATOM 1368 C CA . PHE A 1 190 ? -20.066 20.639 17.171 1.00 84.19 190 PHE A CA 1
ATOM 1369 C C . PHE A 1 190 ? -18.977 21.667 16.849 1.00 84.19 190 PHE A C 1
ATOM 1371 O O . PHE A 1 190 ? -19.249 22.654 16.171 1.00 84.19 190 PHE A O 1
ATOM 1378 N N . VAL A 1 191 ? -17.734 21.430 17.275 1.00 75.69 191 VAL A N 1
ATOM 1379 C CA . VAL A 1 191 ? -16.600 22.326 17.004 1.00 75.69 191 VAL A CA 1
ATOM 1380 C C . VAL A 1 191 ? -16.321 22.429 15.503 1.00 75.69 191 VAL A C 1
ATOM 1382 O O . VAL A 1 191 ? -16.165 23.540 14.995 1.00 75.69 191 VAL A O 1
ATOM 1385 N N . VAL A 1 192 ? -16.318 21.302 14.784 1.00 80.06 192 VAL A N 1
ATOM 1386 C CA . VAL A 1 192 ? -16.144 21.267 13.322 1.00 80.06 192 VAL A CA 1
ATOM 1387 C C . VAL A 1 192 ? -17.284 22.002 12.614 1.00 80.06 192 VAL A C 1
ATOM 1389 O O . VAL A 1 192 ? -17.027 22.808 11.721 1.00 80.06 192 VAL A O 1
ATOM 1392 N N . SER A 1 193 ? -18.530 21.795 13.047 1.00 81.75 193 SER A N 1
ATOM 1393 C CA . SER A 1 193 ? -19.699 22.475 12.481 1.00 81.75 193 SER A CA 1
ATOM 1394 C C . SER A 1 193 ? -19.711 23.978 12.772 1.00 81.75 193 SER A C 1
ATOM 1396 O O . SER A 1 193 ? -20.140 24.761 11.928 1.00 81.75 193 SER A O 1
ATOM 1398 N N . ALA A 1 194 ? -19.272 24.398 13.959 1.00 81.25 194 ALA A N 1
ATOM 1399 C CA . ALA A 1 194 ? -19.304 25.794 14.386 1.00 81.25 194 ALA A CA 1
ATOM 1400 C C . ALA A 1 194 ? -18.124 26.614 13.840 1.00 81.25 194 ALA A C 1
ATOM 1402 O O . ALA A 1 194 ? -18.221 27.838 13.735 1.00 81.25 194 ALA A O 1
ATOM 1403 N N . ARG A 1 195 ? -16.996 25.975 13.500 1.00 68.38 195 ARG A N 1
ATOM 1404 C CA . ARG A 1 195 ? -15.790 26.653 13.001 1.00 68.38 195 ARG A CA 1
ATOM 1405 C C . ARG A 1 195 ? -15.266 26.018 11.704 1.00 68.38 195 ARG A C 1
ATOM 1407 O O . ARG A 1 195 ? -14.331 25.224 11.748 1.00 68.38 195 ARG A O 1
ATOM 1414 N N . PRO A 1 196 ? -15.724 26.477 10.524 1.00 62.66 196 PRO A N 1
ATOM 1415 C CA . PRO A 1 196 ? -15.254 25.974 9.226 1.00 62.66 196 PRO A CA 1
ATOM 1416 C C . PRO A 1 196 ? -13.793 26.333 8.873 1.00 62.66 196 PRO A C 1
ATOM 1418 O O . PRO A 1 196 ? -13.318 25.968 7.803 1.00 62.66 196 PRO A O 1
ATOM 1421 N N . ARG A 1 197 ? -13.059 27.051 9.741 1.00 63.78 197 ARG A N 1
ATOM 1422 C CA . ARG A 1 197 ? -11.643 27.436 9.538 1.00 63.78 197 ARG A CA 1
ATOM 1423 C C . ARG A 1 197 ? -10.669 26.766 10.513 1.00 63.78 197 ARG A C 1
ATOM 1425 O O . ARG A 1 197 ? -9.622 27.335 10.817 1.00 63.78 197 ARG A O 1
ATOM 1432 N N . ILE A 1 198 ? -11.007 25.602 11.060 1.00 64.44 198 ILE A N 1
ATOM 1433 C CA . ILE A 1 198 ? -10.036 24.828 11.845 1.00 64.44 198 ILE A CA 1
ATOM 1434 C C . ILE A 1 198 ? -8.886 24.436 10.911 1.00 64.44 198 ILE A C 1
ATOM 1436 O O . ILE A 1 198 ? -9.121 23.964 9.799 1.00 64.44 198 ILE A O 1
ATOM 1440 N N . SER A 1 199 ? -7.642 24.666 11.339 1.00 68.50 199 SER A N 1
ATOM 1441 C CA . SER A 1 199 ? -6.486 24.252 10.551 1.00 68.50 199 SER A CA 1
ATOM 1442 C C . SER A 1 199 ? -6.504 22.730 10.415 1.00 68.50 199 SER A C 1
ATOM 1444 O O . SER A 1 199 ? -6.641 22.003 11.401 1.00 68.50 199 SER A O 1
ATOM 1446 N N . SER A 1 200 ? -6.369 22.239 9.184 1.00 68.12 200 SER A N 1
ATOM 1447 C CA . SER A 1 200 ? -6.321 20.805 8.873 1.00 68.12 200 SER A CA 1
ATOM 1448 C C . SER A 1 200 ? -5.290 20.057 9.727 1.00 68.12 200 SER A C 1
ATOM 1450 O O . SER A 1 200 ? -5.507 18.901 10.072 1.00 68.12 200 SER A O 1
ATOM 1452 N N . THR A 1 201 ? -4.225 20.746 10.148 1.00 72.25 201 THR A N 1
ATOM 1453 C CA . THR A 1 201 ? -3.196 20.262 11.076 1.00 72.25 201 THR A CA 1
ATOM 1454 C C . THR A 1 201 ? -3.714 19.937 12.478 1.00 72.25 201 THR A C 1
ATOM 1456 O O . THR A 1 201 ? -3.295 18.948 13.068 1.00 72.25 201 THR A O 1
ATOM 1459 N N . LEU A 1 202 ? -4.604 20.755 13.049 1.00 70.31 202 LEU A N 1
ATOM 1460 C CA . LEU A 1 202 ? -5.152 20.485 14.384 1.00 70.31 202 LEU A CA 1
ATOM 1461 C C . LEU A 1 202 ? -6.108 19.295 14.347 1.00 70.31 202 LEU A C 1
ATOM 1463 O O . LEU A 1 202 ? -6.069 18.440 15.231 1.00 70.31 202 LEU A O 1
ATOM 1467 N N . LEU A 1 203 ? -6.933 19.222 13.301 1.00 70.69 203 LEU A N 1
ATOM 1468 C CA . LEU A 1 203 ? -7.856 18.110 13.113 1.00 70.69 203 LEU A CA 1
ATOM 1469 C C . LEU A 1 203 ? -7.097 16.800 12.860 1.00 70.69 203 LEU A C 1
ATOM 1471 O O . LEU A 1 203 ? -7.429 15.784 13.466 1.00 70.69 203 LEU A O 1
ATOM 1475 N N . SER A 1 204 ? -6.044 16.828 12.035 1.00 70.00 204 SER A N 1
ATOM 1476 C CA . SER A 1 204 ? -5.201 15.653 11.798 1.00 70.00 204 SER A CA 1
ATOM 1477 C C . SER A 1 204 ? -4.457 15.222 13.061 1.00 70.00 204 SER A C 1
ATOM 1479 O O . SER A 1 204 ? -4.452 14.035 13.374 1.00 70.00 204 SER A O 1
ATOM 1481 N N . ALA A 1 205 ? -3.896 16.158 13.832 1.00 70.69 205 ALA A N 1
ATOM 1482 C CA . ALA A 1 205 ? -3.210 15.848 15.084 1.00 70.69 205 ALA A CA 1
ATOM 1483 C C . ALA A 1 205 ? -4.150 15.188 16.101 1.00 70.69 205 ALA A C 1
ATOM 1485 O O . ALA A 1 205 ? -3.797 14.167 16.692 1.00 70.69 205 ALA A O 1
ATOM 1486 N N . PHE A 1 206 ? -5.362 15.723 16.270 1.00 75.75 206 PHE A N 1
ATOM 1487 C CA . PHE A 1 206 ? -6.358 15.146 17.173 1.00 75.75 206 PHE A CA 1
ATOM 1488 C C . PHE A 1 206 ? -6.816 13.758 16.712 1.00 75.75 206 PHE A C 1
ATOM 1490 O O . PHE A 1 206 ? -6.943 12.846 17.530 1.00 75.75 206 PHE A O 1
ATOM 1497 N N . LEU A 1 207 ? -7.025 13.578 15.404 1.00 73.62 207 LEU A N 1
ATOM 1498 C CA . LEU A 1 207 ? -7.429 12.299 14.826 1.00 73.62 207 LEU A CA 1
ATOM 1499 C C . LEU A 1 207 ? -6.344 11.234 15.012 1.00 73.62 207 LEU A C 1
ATOM 1501 O O . LEU A 1 207 ? -6.646 10.126 15.445 1.00 73.62 207 LEU A O 1
ATOM 1505 N N . VAL A 1 208 ? -5.082 11.580 14.746 1.00 74.19 208 VAL A N 1
ATOM 1506 C CA . VAL A 1 208 ? -3.936 10.682 14.946 1.00 74.19 208 VAL A CA 1
ATOM 1507 C C . VAL A 1 208 ? -3.800 10.315 16.420 1.00 74.19 208 VAL A C 1
ATOM 1509 O O . VAL A 1 208 ? -3.679 9.136 16.741 1.00 74.19 208 VAL A O 1
ATOM 1512 N N . LEU A 1 209 ? -3.882 11.292 17.326 1.00 72.06 209 LEU A N 1
ATOM 1513 C CA . LEU A 1 209 ? -3.798 11.037 18.764 1.00 72.06 209 LEU A CA 1
ATOM 1514 C C . LEU A 1 209 ? -4.929 10.113 19.241 1.00 72.06 209 LEU A C 1
ATOM 1516 O O . LEU A 1 209 ? -4.681 9.159 19.978 1.00 72.06 209 LEU A O 1
ATOM 1520 N N . SER A 1 210 ? -6.156 10.357 18.775 1.00 65.19 210 SER A N 1
ATOM 1521 C CA . SER A 1 210 ? -7.328 9.536 19.099 1.00 65.19 210 SER A CA 1
ATOM 1522 C C . SER A 1 210 ? -7.199 8.116 18.547 1.00 65.19 210 SER A C 1
ATOM 1524 O O . SER A 1 210 ? -7.499 7.156 19.253 1.00 65.19 210 SER A O 1
ATOM 1526 N N . ALA A 1 211 ? -6.704 7.967 17.314 1.00 67.50 211 ALA A N 1
ATOM 1527 C CA . ALA A 1 211 ? -6.465 6.668 16.693 1.00 67.50 211 ALA A CA 1
ATOM 1528 C C . ALA A 1 211 ? -5.412 5.864 17.466 1.00 67.50 211 ALA A C 1
ATOM 1530 O O . ALA A 1 211 ? -5.647 4.704 17.798 1.00 67.50 211 ALA A O 1
ATOM 1531 N N . VAL A 1 212 ? -4.286 6.489 17.821 1.00 73.25 212 VAL A N 1
ATOM 1532 C CA . VAL A 1 212 ? -3.236 5.853 18.630 1.00 73.25 212 VAL A CA 1
ATOM 1533 C C . VAL A 1 212 ? -3.780 5.434 19.998 1.00 73.25 212 VAL A C 1
ATOM 1535 O O . VAL A 1 212 ? -3.540 4.307 20.426 1.00 73.25 212 VAL A O 1
ATOM 1538 N N . GLY A 1 213 ? -4.559 6.297 20.658 1.00 72.31 213 GLY A N 1
ATOM 1539 C CA . GLY A 1 213 ? -5.194 5.986 21.940 1.00 72.31 213 GLY A CA 1
ATOM 1540 C C . GLY A 1 213 ? -6.165 4.803 21.861 1.00 72.31 213 GLY A C 1
ATOM 1541 O O . GLY A 1 213 ? -6.115 3.910 22.706 1.00 72.31 213 GLY A O 1
ATOM 1542 N N . LEU A 1 214 ? -7.002 4.750 20.821 1.00 70.88 214 LEU A N 1
ATOM 1543 C CA . LEU A 1 214 ? -7.927 3.637 20.574 1.00 70.88 214 LEU A CA 1
ATOM 1544 C C . LEU A 1 214 ? -7.197 2.322 20.296 1.00 70.88 214 LEU A C 1
ATOM 1546 O O . LEU A 1 214 ? -7.600 1.282 20.817 1.00 70.88 214 LEU A O 1
ATOM 1550 N N . ILE A 1 215 ? -6.117 2.357 19.513 1.00 69.00 215 ILE A N 1
ATOM 1551 C CA . ILE A 1 215 ? -5.303 1.173 19.220 1.00 69.00 215 ILE A CA 1
ATOM 1552 C C . ILE A 1 215 ? -4.622 0.674 20.500 1.00 69.00 215 ILE A C 1
ATOM 1554 O O . ILE A 1 215 ? -4.727 -0.506 20.823 1.00 69.00 215 ILE A O 1
ATOM 1558 N N . ALA A 1 216 ? -3.992 1.562 21.273 1.00 68.69 216 ALA A N 1
ATOM 1559 C CA . ALA A 1 216 ? -3.345 1.203 22.532 1.00 68.69 216 ALA A CA 1
ATOM 1560 C C . ALA A 1 216 ? -4.344 0.641 23.559 1.00 68.69 216 ALA A C 1
ATOM 1562 O O . ALA A 1 216 ? -4.070 -0.382 24.191 1.00 68.69 216 ALA A O 1
ATOM 1563 N N . GLY A 1 217 ? -5.527 1.252 23.688 1.00 65.50 217 GLY A N 1
ATOM 1564 C CA . GLY A 1 217 ? -6.605 0.755 24.548 1.00 65.50 217 GLY A CA 1
ATOM 1565 C C . GLY A 1 217 ? -7.155 -0.601 24.091 1.00 65.50 217 GLY A C 1
ATOM 1566 O O . GLY A 1 217 ? -7.382 -1.492 24.911 1.00 65.50 217 GLY A O 1
ATOM 1567 N N . GLY A 1 218 ? -7.300 -0.798 22.779 1.00 62.47 218 GLY A N 1
ATOM 1568 C CA . GLY A 1 218 ? -7.707 -2.071 22.178 1.00 62.47 218 GLY A CA 1
ATOM 1569 C C . GLY A 1 218 ? -6.689 -3.199 22.388 1.00 62.47 218 GLY A C 1
ATOM 1570 O O . GLY A 1 218 ? -7.066 -4.327 22.683 1.00 62.47 218 GLY A O 1
ATOM 1571 N N . ILE A 1 219 ? -5.390 -2.905 22.293 1.00 65.62 219 ILE A N 1
ATOM 1572 C CA . ILE A 1 219 ? -4.328 -3.894 22.546 1.00 65.62 219 ILE A CA 1
ATOM 1573 C C . ILE A 1 219 ? -4.250 -4.223 24.039 1.00 65.62 219 ILE A C 1
ATOM 1575 O O . ILE A 1 219 ? -4.164 -5.389 24.410 1.00 65.62 219 ILE A O 1
ATOM 1579 N N . THR A 1 220 ? -4.326 -3.213 24.908 1.00 64.31 220 THR A N 1
ATOM 1580 C CA . THR A 1 220 ? -4.249 -3.416 26.365 1.00 64.31 220 THR A CA 1
ATOM 1581 C C . THR A 1 220 ? -5.434 -4.240 26.877 1.00 64.31 220 THR A C 1
ATOM 1583 O O . THR A 1 220 ? -5.257 -5.110 27.726 1.00 64.31 220 THR A O 1
ATOM 1586 N N . SER A 1 221 ? -6.630 -4.039 26.313 1.00 58.72 221 SER A N 1
ATOM 1587 C CA . SER A 1 221 ? -7.813 -4.855 26.630 1.00 58.72 221 SER A CA 1
ATOM 1588 C C . SER A 1 221 ? -7.678 -6.320 26.201 1.00 58.72 221 SER A C 1
ATOM 1590 O O . SER A 1 221 ? -8.219 -7.188 26.878 1.00 58.72 221 SER A O 1
ATOM 1592 N N . ALA A 1 222 ? -6.905 -6.621 25.152 1.00 59.69 222 ALA A N 1
ATOM 1593 C CA . ALA A 1 222 ? -6.653 -7.997 24.720 1.00 59.69 222 ALA A CA 1
ATOM 1594 C C . ALA A 1 222 ? -5.804 -8.809 25.719 1.00 59.69 222 ALA A C 1
ATOM 1596 O O . ALA A 1 222 ? -5.908 -10.031 25.753 1.00 59.69 222 ALA A O 1
ATOM 1597 N N . VAL A 1 223 ? -4.975 -8.150 26.536 1.00 60.56 223 VAL A N 1
ATOM 1598 C CA . VAL A 1 223 ? -4.070 -8.821 27.492 1.00 60.56 223 VAL A CA 1
ATOM 1599 C C . VAL A 1 223 ? -4.756 -9.116 28.831 1.00 60.56 223 VAL A C 1
ATOM 1601 O O . VAL A 1 223 ? -4.347 -10.025 29.546 1.00 60.56 223 VAL A O 1
ATOM 1604 N N . ILE A 1 224 ? -5.810 -8.371 29.176 1.00 62.94 224 ILE A N 1
ATOM 1605 C CA . ILE A 1 224 ? -6.444 -8.421 30.505 1.00 62.94 224 ILE A CA 1
ATOM 1606 C C . ILE A 1 224 ? -7.436 -9.600 30.650 1.00 62.94 224 ILE A C 1
ATOM 1608 O O . ILE A 1 224 ? -7.799 -9.952 31.768 1.00 62.94 224 ILE A O 1
ATOM 1612 N N . GLY A 1 225 ? -7.776 -10.291 29.555 1.00 50.53 225 GLY A N 1
ATOM 1613 C CA . GLY A 1 225 ? -8.640 -11.478 29.561 1.00 50.53 225 GLY A CA 1
ATOM 1614 C C . GLY A 1 225 ? -10.135 -11.136 29.582 1.00 50.53 225 GLY A C 1
ATOM 1615 O O . GLY A 1 225 ? -10.571 -10.200 30.250 1.00 50.53 225 GLY A O 1
ATOM 1616 N N . GLU A 1 226 ? -10.927 -11.875 28.797 1.00 53.09 226 GLU A N 1
ATOM 1617 C CA . GLU A 1 226 ? -12.367 -11.639 28.646 1.00 53.09 226 GLU A CA 1
ATOM 1618 C C . GLU A 1 226 ? -13.168 -11.965 29.923 1.00 53.09 226 GLU A C 1
ATOM 1620 O O . GLU A 1 226 ? -12.898 -12.920 30.650 1.00 53.09 226 GLU A O 1
ATOM 1625 N N . ARG A 1 227 ? -14.196 -11.146 30.168 1.00 60.00 227 ARG A N 1
ATOM 1626 C CA . ARG A 1 227 ? -15.142 -11.251 31.283 1.00 60.00 227 ARG A CA 1
ATOM 1627 C C . ARG A 1 227 ? -16.047 -12.486 31.155 1.00 60.00 227 ARG A C 1
ATOM 1629 O O . ARG A 1 227 ? -16.608 -12.736 30.092 1.00 60.00 227 ARG A O 1
ATOM 1636 N N . GLU A 1 228 ? -16.305 -13.168 32.271 1.00 47.47 228 GLU A N 1
ATOM 1637 C CA . GLU A 1 228 ? -17.341 -14.203 32.375 1.00 47.47 228 GLU A CA 1
ATOM 1638 C C . GLU A 1 228 ? -18.740 -13.554 32.307 1.00 47.47 228 GLU A C 1
ATOM 1640 O O . GLU A 1 228 ? -19.109 -12.714 33.136 1.00 47.47 228 GLU A O 1
ATOM 1645 N N . ILE A 1 229 ? -19.506 -13.870 31.260 1.00 54.72 229 ILE A N 1
ATOM 1646 C CA . ILE A 1 229 ? -20.885 -13.398 31.099 1.00 54.72 229 ILE A CA 1
ATOM 1647 C C . ILE A 1 229 ? -21.792 -14.409 31.799 1.00 54.72 229 ILE A C 1
ATOM 1649 O O . ILE A 1 229 ? -22.036 -15.495 31.274 1.00 54.72 229 ILE A O 1
ATOM 1653 N N . GLU A 1 230 ? -22.312 -14.054 32.975 1.00 46.94 230 GLU A N 1
ATOM 1654 C CA . GLU A 1 230 ? -23.386 -14.819 33.609 1.00 46.94 230 GLU A CA 1
ATOM 1655 C C . GLU A 1 230 ? -24.593 -14.883 32.661 1.00 46.94 230 GLU A C 1
ATOM 1657 O O . GLU A 1 230 ? -25.147 -13.859 32.245 1.00 46.94 230 GLU A O 1
ATOM 1662 N N . LYS A 1 231 ? -24.995 -16.106 32.295 1.00 43.69 231 LYS A N 1
ATOM 1663 C CA . LYS A 1 231 ? -26.243 -16.371 31.576 1.00 43.69 231 LYS A CA 1
ATOM 1664 C C . LYS A 1 231 ? -27.409 -15.958 32.472 1.00 43.69 231 LYS A C 1
ATOM 1666 O O . LYS A 1 231 ? -27.842 -16.740 33.313 1.00 43.69 231 LYS A O 1
ATOM 1671 N N . HIS A 1 232 ? -27.960 -14.766 32.269 1.00 51.56 232 HIS A N 1
ATOM 1672 C CA . HIS A 1 232 ? -29.318 -14.515 32.731 1.00 51.56 232 HIS A CA 1
ATOM 1673 C C . HIS A 1 232 ? -30.265 -15.349 31.873 1.00 51.56 232 HIS A C 1
ATOM 1675 O O . HIS A 1 232 ? -30.396 -15.127 30.667 1.00 51.56 232 HIS A O 1
ATOM 1681 N N . GLY A 1 233 ? -30.864 -16.356 32.511 1.00 37.41 233 GLY A N 1
ATOM 1682 C CA . GLY A 1 233 ? -31.977 -17.101 31.957 1.00 37.41 233 GLY A CA 1
ATOM 1683 C C . GLY A 1 233 ? -33.046 -16.124 31.491 1.00 37.41 233 GLY A C 1
ATOM 1684 O O . GLY A 1 233 ? -33.343 -15.136 32.158 1.00 37.41 233 GLY A O 1
ATOM 1685 N N . THR A 1 234 ? -33.574 -16.386 30.306 1.00 38.38 234 THR A N 1
ATOM 1686 C CA . THR A 1 234 ? -34.757 -15.726 29.780 1.00 38.38 234 THR A CA 1
ATOM 1687 C C . THR A 1 234 ? -35.909 -16.010 30.742 1.00 38.38 234 THR A C 1
ATOM 1689 O O . THR A 1 234 ? -36.560 -17.047 30.649 1.00 38.38 234 THR A O 1
ATOM 1692 N N . GLU A 1 235 ? -36.125 -15.124 31.713 1.00 40.00 235 GLU A N 1
ATOM 1693 C CA . GLU A 1 235 ? -37.359 -15.103 32.485 1.00 40.00 235 GLU A CA 1
ATOM 1694 C C . GLU A 1 235 ? -38.480 -14.735 31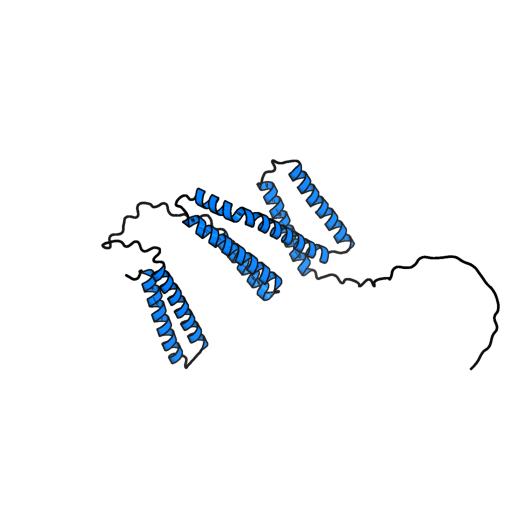.516 1.00 40.00 235 GLU A C 1
ATOM 1696 O O . GLU A 1 235 ? -38.548 -13.630 30.973 1.00 40.00 235 GLU A O 1
ATOM 1701 N N . SER A 1 236 ? -39.301 -15.744 31.230 1.00 36.84 236 SER A N 1
ATOM 1702 C CA . SER A 1 236 ? -40.572 -15.625 30.537 1.00 36.84 236 SER A CA 1
ATOM 1703 C C . SER A 1 236 ? -41.370 -14.482 31.152 1.00 36.84 236 SER A C 1
ATOM 1705 O O . SER A 1 236 ? -41.582 -14.452 32.363 1.00 36.84 236 SER A O 1
ATOM 1707 N N . HIS A 1 237 ? -41.816 -13.564 30.296 1.00 40.25 237 HIS A N 1
ATOM 1708 C CA . HIS A 1 237 ? -42.758 -12.509 30.636 1.00 40.25 237 HIS A CA 1
ATOM 1709 C C . HIS A 1 237 ? -43.893 -13.052 31.512 1.00 40.25 237 HIS A C 1
ATOM 1711 O O . HIS A 1 237 ? -44.593 -13.990 31.128 1.00 40.25 237 HIS A O 1
ATOM 1717 N N . GLY A 1 238 ? -44.034 -12.448 32.693 1.00 33.50 238 GLY A N 1
ATOM 1718 C CA . GLY A 1 238 ? -45.156 -12.663 33.588 1.00 33.50 238 GLY A CA 1
ATOM 1719 C C . GLY A 1 238 ? -46.448 -12.145 32.972 1.00 33.50 238 GLY A C 1
ATOM 1720 O O . GLY A 1 238 ? -46.492 -11.027 32.454 1.00 33.50 238 GLY A O 1
ATOM 1721 N N . ASP A 1 239 ? -47.488 -12.966 33.068 1.00 37.75 239 ASP A N 1
ATOM 1722 C CA . ASP A 1 239 ? -48.864 -12.513 32.950 1.00 37.75 239 ASP A CA 1
ATOM 1723 C C . ASP A 1 239 ? -49.320 -11.999 34.324 1.00 37.75 239 ASP A C 1
ATOM 1725 O O . ASP A 1 239 ? -49.024 -12.591 35.367 1.00 37.75 239 ASP A O 1
ATOM 1729 N N . GLY A 1 240 ? -49.937 -10.821 34.315 1.00 34.62 240 GLY A N 1
ATOM 1730 C CA . GLY A 1 240 ? -50.276 -10.035 35.497 1.00 34.62 240 GLY A CA 1
ATOM 1731 C C . GLY A 1 240 ? -51.539 -10.510 36.232 1.00 34.62 240 GLY A C 1
ATOM 1732 O O . GLY A 1 240 ? -52.223 -11.432 35.800 1.00 34.62 240 GLY A O 1
ATOM 1733 N N . PRO A 1 241 ? -51.863 -9.876 37.372 1.00 54.44 241 PRO A N 1
ATOM 1734 C CA . PRO A 1 241 ? -52.718 -10.428 38.418 1.00 54.44 241 PRO A CA 1
ATOM 1735 C C . PRO A 1 241 ? -54.208 -10.177 38.160 1.00 54.44 241 PRO A C 1
ATOM 1737 O O . PRO A 1 241 ? -54.595 -9.122 37.659 1.00 54.44 241 PRO A O 1
ATOM 1740 N N . THR A 1 242 ? -55.089 -11.086 38.586 1.00 40.94 242 THR A N 1
ATOM 1741 C CA . THR A 1 242 ? -56.522 -10.774 38.706 1.00 40.94 242 THR A CA 1
ATOM 1742 C C . THR A 1 242 ? -57.164 -11.501 39.887 1.00 40.94 242 THR A C 1
ATOM 1744 O O . THR A 1 242 ? -57.273 -12.718 39.898 1.00 40.94 242 THR A O 1
ATOM 1747 N N . GLY A 1 243 ? -57.602 -10.702 40.865 1.00 35.69 243 GLY A N 1
ATOM 1748 C CA . GLY A 1 243 ? -58.936 -10.798 41.465 1.00 35.69 243 GLY A CA 1
ATOM 1749 C C . GLY A 1 243 ? -59.294 -12.035 42.290 1.00 35.69 243 GLY A C 1
ATOM 1750 O O . GLY A 1 243 ? -59.719 -13.055 41.767 1.00 35.69 243 GLY A O 1
ATOM 1751 N N . THR A 1 244 ? -59.272 -11.845 43.607 1.00 42.06 244 THR A N 1
ATOM 1752 C CA . THR A 1 244 ? -60.118 -12.494 44.625 1.00 42.06 244 THR A CA 1
ATOM 1753 C C . THR A 1 244 ? -61.512 -12.934 44.151 1.00 42.06 244 THR A C 1
ATOM 1755 O O . THR A 1 244 ? -62.202 -12.124 43.537 1.00 42.06 244 THR A O 1
ATOM 1758 N N . GLN A 1 245 ? -61.973 -14.113 44.597 1.00 43.31 245 GLN A N 1
ATOM 1759 C CA . GLN A 1 245 ? -63.213 -14.319 45.384 1.00 43.31 245 GLN A CA 1
ATOM 1760 C C . GLN A 1 245 ? -63.217 -15.732 46.039 1.00 43.31 245 GLN A C 1
ATOM 1762 O O . GLN A 1 245 ? -62.582 -16.638 45.498 1.00 43.31 245 GLN A O 1
ATOM 1767 N N . PRO A 1 246 ? -63.881 -15.930 47.201 1.00 57.06 246 PRO A N 1
ATOM 1768 C CA . PRO A 1 246 ? -63.735 -17.096 48.076 1.00 57.06 246 PRO A CA 1
ATOM 1769 C C . PRO A 1 246 ? -64.963 -18.030 48.081 1.00 57.06 246 PRO A C 1
ATOM 1771 O O . PRO A 1 246 ? -66.096 -17.564 48.097 1.00 57.06 246 PRO A O 1
ATOM 1774 N N . VAL A 1 247 ? -64.739 -19.344 48.164 1.00 46.09 247 VAL A N 1
ATOM 1775 C CA . VAL A 1 247 ? -65.706 -20.405 48.538 1.00 46.09 247 VAL A CA 1
ATOM 1776 C C . VAL A 1 247 ? -64.811 -21.558 49.032 1.00 46.09 247 VAL A C 1
ATOM 1778 O O . VAL A 1 247 ? -63.903 -21.943 48.310 1.00 46.09 247 VAL A O 1
ATOM 1781 N N . GLY A 1 248 ? -64.824 -22.056 50.266 1.00 38.66 248 GLY A N 1
ATOM 1782 C CA . GLY A 1 248 ? -65.950 -22.480 51.086 1.00 38.66 248 GLY A CA 1
ATOM 1783 C C . GLY A 1 248 ? -65.942 -24.018 51.145 1.00 38.66 248 GLY A C 1
ATOM 1784 O O . GLY A 1 248 ? -66.129 -24.653 50.115 1.00 38.66 248 GLY A O 1
ATOM 1785 N N . ASN A 1 249 ? -65.762 -24.551 52.359 1.00 39.00 249 ASN A N 1
ATOM 1786 C CA . ASN A 1 249 ? -66.004 -25.924 52.838 1.00 39.00 249 ASN A CA 1
ATOM 1787 C C . ASN A 1 249 ? -64.902 -27.019 52.832 1.00 39.00 249 ASN A C 1
ATOM 1789 O O . ASN A 1 249 ? -64.538 -27.583 51.809 1.00 39.00 249 ASN A O 1
ATOM 1793 N N . GLU A 1 250 ? -64.530 -27.363 54.079 1.00 43.59 250 GLU A N 1
ATOM 1794 C CA . GLU A 1 250 ? -64.546 -28.706 54.702 1.00 43.59 250 GLU A CA 1
ATOM 1795 C C . GLU A 1 250 ? -63.376 -29.692 54.469 1.00 43.59 250 GLU A C 1
ATOM 1797 O O . GLU A 1 250 ? -63.246 -30.353 53.446 1.00 43.59 250 GLU A O 1
ATOM 1802 N N . THR A 1 251 ? -62.576 -29.859 55.533 1.00 47.56 251 THR A N 1
ATOM 1803 C CA . THR A 1 251 ? -61.859 -31.096 55.922 1.00 47.56 251 THR A CA 1
ATOM 1804 C C . THR A 1 251 ? -62.841 -32.247 56.190 1.00 47.56 251 THR A C 1
ATOM 1806 O O . THR A 1 251 ? -63.921 -31.977 56.720 1.00 47.56 251 THR A O 1
ATOM 1809 N N . PRO A 1 252 ? -62.486 -33.515 55.894 1.00 50.84 252 PRO A N 1
ATOM 1810 C CA . PRO A 1 252 ? -61.783 -34.385 56.868 1.00 50.84 252 PRO A CA 1
ATOM 1811 C C . PRO A 1 252 ? -60.662 -35.238 56.215 1.00 50.84 252 PRO A C 1
ATOM 1813 O O . PRO A 1 252 ? -60.716 -35.554 55.035 1.00 50.84 252 PRO A O 1
ATOM 1816 N N . GLU A 1 253 ? -59.504 -35.437 56.851 1.00 45.41 253 GLU A N 1
ATOM 1817 C CA . GLU A 1 253 ? -59.159 -36.591 57.716 1.00 45.41 253 GLU A CA 1
ATOM 1818 C C . GLU A 1 253 ? -59.301 -37.988 57.057 1.00 45.41 253 GLU A C 1
ATOM 1820 O O . GLU A 1 253 ? -60.413 -38.400 56.747 1.00 45.41 253 GLU A O 1
ATOM 1825 N N . ALA A 1 254 ? -58.161 -38.694 56.897 1.00 43.28 254 ALA A N 1
ATOM 1826 C CA . ALA A 1 254 ? -57.924 -40.162 56.818 1.00 43.28 254 ALA A CA 1
ATOM 1827 C C . ALA A 1 254 ? -56.647 -40.410 55.966 1.00 43.28 254 ALA A C 1
ATOM 1829 O O . ALA A 1 254 ? -56.667 -40.191 54.761 1.00 43.28 254 ALA A O 1
ATOM 1830 N N . THR A 1 255 ? -55.433 -40.612 56.485 1.00 46.34 255 THR A N 1
ATOM 1831 C CA . THR A 1 255 ? -54.854 -41.734 57.260 1.00 46.34 255 THR A CA 1
ATOM 1832 C C . THR A 1 255 ? -54.777 -43.089 56.517 1.00 46.34 255 THR A C 1
ATOM 1834 O O . THR A 1 255 ? -55.797 -43.738 56.312 1.00 46.34 255 THR A O 1
ATOM 1837 N N . HIS A 1 256 ? -53.523 -43.525 56.274 1.00 42.47 256 HIS A N 1
ATOM 1838 C CA . HIS A 1 256 ? -52.987 -44.885 56.002 1.00 42.47 256 HIS A CA 1
ATOM 1839 C C . HIS A 1 256 ? -53.193 -45.551 54.624 1.00 42.47 256 HIS A C 1
ATOM 1841 O O . HIS A 1 256 ? -54.172 -45.249 53.945 1.00 42.47 256 HIS A O 1
ATOM 1847 N N . PRO A 1 257 ? -52.360 -46.555 54.247 1.00 51.78 257 PRO A N 1
ATOM 1848 C CA . PRO A 1 257 ? -51.082 -47.032 54.818 1.00 51.78 257 PRO A CA 1
ATOM 1849 C C . PRO A 1 257 ? -49.841 -46.814 53.927 1.00 51.78 257 PRO A C 1
ATOM 1851 O O . PRO A 1 257 ? -49.977 -46.745 52.686 1.00 51.78 257 PRO A O 1
#

Secondary structure (DSSP, 8-state):
---HHHHHHHHHHHHHHHHHHHHHHHTTS-HHHHHHHHHHHHHHHHHHHHHHHH-TT----TTS-------PPP-------HHHHHHHHHHHHHHHHHH-HHHHHHHHHHHHHHHHHHHHHHHHTTT-S-HHHHHHHHHHHHHHHHHHHHHHHHHHHHHHHHHHHHHHS-HHHHHHHHHHHHHHHHHHHHHHHH-TT--HHHHHHHHHHHHHHHHHHHHHHHHS---------------------------------

Radius of gyration: 34.21 Å; chains: 1; bounding box: 95×74×92 Å

pLDDT: mean 74.73, std 15.77, range [33.5, 94.81]

Sequence (257 aa):
MITTGAKFWFGLTFFALFATVVYFMGSGGEEFGSVVLSAAAIASFVVGATCAGLRDGNLQTPGGRSVVVGTTPRRSAGPAPWPALGAVGVAVSLVGLAGGNALLYVGMGIMAVVLVEWMVQGWAERSTTDADYNRELRNHVMQPVEFPVLAAATIALVVLSLSRVLLAVSKTGSTVIAIVLASVILLVAFVVSARPRISSTLLSAFLVLSAVGLIAGGITSAVIGEREIEKHGTESHGDGPTGTQPVGNETPEATHP